Protein AF-A0A7S3FH36-F1 (afdb_monomer)

Sequence (241 aa):
SVRSTIKSAIQADPAFIRGRMVDLTESTGEEVYEIAADLERVDPAPADDMRYLKPQFAPLLHRHVEGVDLKGVDTAVEAAHMVDKTVLMFEIEDSGRTGQEMMVSRTLCMQSLRDGLNESRGEEVEDVLWVFDNPTDALRGALACRRTILANQRDPSSPQNTISGFGIHVGRMLFLQGTDVHWGDPVNTASKLGQDLATDGHILISEAAFNMMHPERDFGGVRFARVSLQRSGVQFDCYQA

Secondary structure (DSSP, 8-state):
-HHHHHHHHHHH-GGGTTEEEEE-HHHHSS--EEEEE-TT--PPPPTT--TTS-GGGHHHHHTTSTT--HHHHHHHHHHHHEEEEEEEEEEEE-TT--HHHHHHHHHHHHHHHHHHHHHTTPEEEETTEEEESSHHHHHHHHHHHHHHHHHHTT-TTS---EEEEEEEEEEEEEE-TTSS-EESHHHHHHHIIIIII--TTEEEEEHHHHHTS-HHHH-TT---EEEEEEETTEEEEEEE-

Structure (mmCIF, N/CA/C/O backbone):
data_AF-A0A7S3FH36-F1
#
_entry.id   AF-A0A7S3FH36-F1
#
loop_
_atom_site.group_PDB
_atom_site.id
_atom_site.type_symbol
_atom_site.label_atom_id
_atom_site.label_alt_id
_atom_site.label_comp_id
_atom_site.label_asym_id
_atom_site.label_entity_id
_atom_site.label_seq_id
_atom_site.pdbx_PDB_ins_code
_atom_site.Cartn_x
_atom_site.Cartn_y
_atom_site.Cartn_z
_atom_site.occupancy
_atom_site.B_iso_or_equiv
_atom_site.auth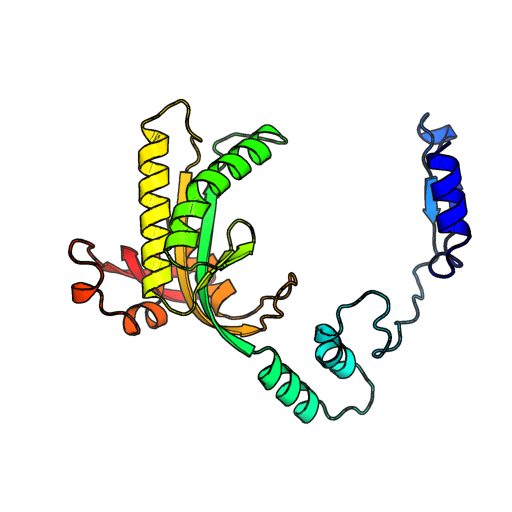_seq_id
_atom_site.auth_comp_id
_atom_site.auth_asym_id
_atom_site.auth_atom_id
_atom_site.pdbx_PDB_model_num
ATOM 1 N N . SER A 1 1 ? -14.484 37.183 19.706 1.00 57.84 1 SER A N 1
ATOM 2 C CA . SER A 1 1 ? -13.405 36.672 18.832 1.00 57.84 1 SER A CA 1
ATOM 3 C C . SER A 1 1 ? -13.683 35.198 18.547 1.00 57.84 1 SER A C 1
ATOM 5 O O . SER A 1 1 ? -14.275 34.540 19.396 1.00 57.84 1 SER A O 1
ATOM 7 N N . VAL A 1 2 ? -13.288 34.648 17.392 1.00 59.53 2 VAL A N 1
ATOM 8 C CA . VAL A 1 2 ? -13.385 33.189 17.137 1.00 59.53 2 VAL A CA 1
ATOM 9 C C . VAL A 1 2 ? -12.668 32.398 18.247 1.00 59.53 2 VAL A C 1
ATOM 11 O O . VAL A 1 2 ? -13.164 31.374 18.706 1.00 59.53 2 VAL A O 1
ATOM 14 N N . ARG A 1 3 ? -11.576 32.951 18.792 1.00 56.84 3 ARG A N 1
ATOM 15 C CA . ARG A 1 3 ? -10.751 32.344 19.850 1.00 56.84 3 ARG A CA 1
ATOM 16 C C . ARG A 1 3 ? -11.441 32.272 21.216 1.00 56.84 3 ARG A C 1
ATOM 18 O O . ARG A 1 3 ? -11.416 31.225 21.854 1.00 56.84 3 ARG A O 1
ATOM 25 N N . SER A 1 4 ? -12.157 33.328 21.619 1.00 63.38 4 SER A N 1
ATOM 26 C CA . SER A 1 4 ? -12.963 33.313 22.854 1.00 63.38 4 SER A CA 1
ATOM 27 C C . SER A 1 4 ? -14.092 32.278 22.789 1.00 63.38 4 SER A C 1
ATOM 29 O O . SER A 1 4 ? -14.487 31.726 23.807 1.00 63.38 4 SER A O 1
ATOM 31 N N . THR A 1 5 ? -14.581 31.991 21.581 1.00 71.75 5 THR A N 1
ATOM 32 C CA . THR A 1 5 ? -15.656 31.019 21.339 1.00 71.75 5 THR A CA 1
ATOM 33 C C . THR A 1 5 ? -15.151 29.582 21.482 1.00 71.75 5 THR A C 1
ATOM 35 O O . THR A 1 5 ? -15.813 28.772 22.121 1.00 71.75 5 THR A O 1
ATOM 38 N N . ILE A 1 6 ? -13.952 29.280 20.968 1.00 70.81 6 ILE A N 1
ATOM 39 C CA . ILE A 1 6 ? -13.307 27.963 21.122 1.00 70.81 6 ILE A CA 1
ATOM 40 C C . ILE A 1 6 ? -13.000 27.679 22.599 1.00 70.81 6 ILE A C 1
ATOM 42 O O . ILE A 1 6 ? -13.316 26.600 23.093 1.00 70.81 6 ILE A O 1
ATOM 46 N N . LYS A 1 7 ? -12.458 28.666 23.327 1.00 71.50 7 LYS A N 1
ATOM 47 C CA . LYS A 1 7 ? -12.195 28.559 24.771 1.00 71.50 7 LYS A CA 1
ATOM 48 C C . LYS A 1 7 ? -13.459 28.212 25.559 1.00 71.50 7 LYS A C 1
ATOM 50 O O . LYS A 1 7 ? -13.461 27.246 26.316 1.00 71.50 7 LYS A O 1
ATOM 55 N N . SER A 1 8 ? -14.543 28.961 25.347 1.00 74.88 8 SER A N 1
ATOM 56 C CA . SER A 1 8 ? -15.821 28.693 26.014 1.00 74.88 8 SER A CA 1
ATOM 57 C C . SER A 1 8 ? -16.427 27.346 25.617 1.00 74.88 8 SER A C 1
ATOM 59 O O . SER A 1 8 ? -17.011 26.688 26.470 1.00 74.88 8 SER A O 1
ATOM 61 N N . ALA A 1 9 ? -16.269 26.916 24.361 1.00 76.31 9 ALA A N 1
ATOM 62 C CA . ALA A 1 9 ? -16.754 25.618 23.900 1.00 76.31 9 ALA A CA 1
ATOM 63 C C . ALA A 1 9 ? -16.019 24.455 24.584 1.00 76.31 9 ALA A C 1
ATOM 65 O O . ALA A 1 9 ? -16.673 23.564 25.111 1.00 76.31 9 ALA A O 1
ATOM 66 N N . ILE A 1 10 ? -14.684 24.497 24.650 1.00 73.00 10 ILE A N 1
ATOM 67 C CA . ILE A 1 10 ? -13.887 23.449 25.307 1.00 73.00 10 ILE A CA 1
ATOM 68 C C . ILE A 1 10 ? -14.159 23.423 26.817 1.00 73.00 10 ILE A C 1
ATOM 70 O O . ILE A 1 10 ? -14.308 22.354 27.392 1.00 73.00 10 ILE A O 1
ATOM 74 N N . GLN A 1 11 ? -14.281 24.582 27.473 1.00 73.12 11 GLN A N 1
ATOM 75 C CA . GLN A 1 11 ? -14.590 24.643 28.910 1.00 73.12 11 GLN A CA 1
ATOM 76 C C . GLN A 1 11 ? -15.998 24.139 29.258 1.00 73.12 11 GLN A C 1
ATOM 78 O O . GLN A 1 11 ? -16.224 23.688 30.379 1.00 73.12 11 GLN A O 1
ATOM 83 N N . ALA A 1 12 ? -16.947 24.248 28.327 1.00 76.19 12 ALA A N 1
ATOM 84 C CA . ALA A 1 12 ? -18.305 23.744 28.500 1.00 76.19 12 ALA A CA 1
ATOM 85 C C . ALA A 1 12 ? -18.447 22.261 28.118 1.00 76.19 12 ALA A C 1
ATOM 87 O O . ALA A 1 12 ? -19.486 21.666 28.405 1.00 76.19 12 ALA A O 1
ATOM 88 N N . ASP A 1 13 ? -17.438 21.671 27.471 1.00 74.56 13 ASP A N 1
ATOM 89 C CA . ASP A 1 13 ? -17.479 20.287 27.021 1.00 74.56 13 ASP A CA 1
ATOM 90 C C . ASP A 1 13 ? -17.235 19.327 28.205 1.00 74.56 13 ASP A C 1
ATOM 92 O O . ASP A 1 13 ? -16.178 19.381 28.848 1.00 74.56 13 ASP A O 1
ATOM 96 N N . PRO A 1 14 ? -18.182 18.417 28.506 1.00 73.69 14 PRO A N 1
ATOM 97 C CA . PRO A 1 14 ? -18.035 17.436 29.577 1.00 73.69 14 PRO A CA 1
ATOM 98 C C . PRO A 1 14 ? -16.779 16.558 29.464 1.00 73.69 14 PRO A C 1
ATOM 100 O O . PRO A 1 14 ? -16.281 16.089 30.488 1.00 73.69 14 PRO A O 1
ATOM 103 N N . ALA A 1 15 ? -16.244 16.344 28.257 1.00 68.69 15 ALA A N 1
ATOM 104 C CA . ALA A 1 15 ? -15.013 15.583 28.036 1.00 68.69 15 ALA A CA 1
ATOM 105 C C . ALA A 1 15 ? -13.770 16.290 28.602 1.00 68.69 15 ALA A C 1
ATOM 107 O O . ALA A 1 15 ? -12.795 15.636 28.969 1.00 68.69 15 ALA A O 1
ATOM 108 N N . PHE A 1 16 ? -13.817 17.616 28.737 1.00 70.06 16 PHE A N 1
ATOM 109 C CA . PHE A 1 16 ? -12.729 18.438 29.264 1.00 70.06 16 PHE A CA 1
ATOM 110 C C . PHE A 1 16 ? -12.997 18.924 30.689 1.00 70.06 16 PHE A C 1
ATOM 112 O O . PHE A 1 16 ? -12.254 19.755 31.201 1.00 70.06 16 PHE A O 1
ATOM 119 N N . ILE A 1 17 ? -14.000 18.370 31.379 1.00 69.44 17 ILE A N 1
ATOM 120 C CA . ILE A 1 17 ? -14.372 18.792 32.739 1.00 69.44 17 ILE A CA 1
ATOM 121 C C . ILE A 1 17 ? -13.244 18.587 33.766 1.00 69.44 17 ILE A C 1
ATOM 123 O O . ILE A 1 17 ? -13.209 19.257 34.797 1.00 69.44 17 ILE A O 1
ATOM 127 N N . ARG A 1 18 ? -12.314 17.660 33.485 1.00 70.06 18 ARG A N 1
ATOM 128 C CA . ARG A 1 18 ? -11.101 17.411 34.287 1.00 70.06 18 ARG A CA 1
ATOM 129 C C . ARG A 1 18 ? -9.887 18.229 33.813 1.00 70.06 18 ARG A C 1
ATOM 131 O O . ARG A 1 18 ? -8.866 18.247 34.496 1.00 70.06 18 ARG A O 1
ATOM 138 N N . GLY A 1 19 ? -9.987 18.895 32.664 1.00 73.75 19 GLY A N 1
ATOM 139 C CA . GLY A 1 19 ? -8.958 19.769 32.112 1.00 73.75 19 GLY A CA 1
ATOM 140 C C . GLY A 1 19 ? -9.145 21.213 32.570 1.00 73.75 19 GLY A C 1
ATOM 141 O O . GLY A 1 19 ? -10.254 21.738 32.633 1.00 73.75 19 GLY A O 1
ATOM 142 N N . ARG A 1 20 ? -8.043 21.889 32.883 1.00 80.00 20 ARG A N 1
ATOM 143 C CA . ARG A 1 20 ? -8.012 23.329 33.146 1.00 80.00 20 ARG A CA 1
ATOM 144 C C . ARG A 1 20 ? -7.260 24.012 32.021 1.00 80.00 20 ARG A C 1
ATOM 146 O O . ARG A 1 20 ? -6.165 23.587 31.673 1.00 80.00 20 ARG A O 1
ATOM 153 N N . MET A 1 21 ? -7.822 25.091 31.486 1.00 81.25 21 MET A N 1
ATOM 154 C CA . MET A 1 21 ? -7.070 25.949 30.577 1.00 81.25 21 MET A CA 1
ATOM 155 C C . MET A 1 21 ? -6.139 26.863 31.366 1.00 81.25 21 MET A C 1
ATOM 157 O O . MET A 1 21 ? -6.606 27.695 32.145 1.00 81.25 21 MET A O 1
ATOM 161 N N . VAL A 1 22 ? -4.840 26.709 31.148 1.00 85.69 22 VAL A N 1
ATOM 162 C CA . VAL A 1 22 ? -3.787 27.567 31.685 1.00 85.69 22 VAL A CA 1
ATOM 163 C C . VAL A 1 22 ? -3.450 28.607 30.625 1.00 85.69 22 VAL A C 1
ATOM 165 O O . VAL A 1 22 ? -3.177 28.261 29.479 1.00 85.69 22 VAL A O 1
ATOM 168 N N . ASP A 1 23 ? -3.532 29.884 30.990 1.00 86.62 23 ASP A N 1
ATOM 169 C CA . ASP A 1 23 ? -3.178 30.992 30.102 1.00 86.62 23 ASP A CA 1
ATOM 170 C C . ASP A 1 23 ? -1.651 31.132 30.045 1.00 86.62 23 ASP A C 1
ATOM 172 O O . ASP A 1 23 ? -1.004 31.293 31.080 1.00 86.62 23 ASP A O 1
ATOM 176 N N . LEU A 1 24 ? -1.085 31.044 28.842 1.00 86.75 24 LEU A N 1
ATOM 177 C CA . LEU A 1 24 ? 0.348 31.172 28.575 1.00 86.75 24 LEU A CA 1
ATOM 178 C C . LEU A 1 24 ? 0.677 32.480 27.840 1.00 86.75 24 LEU A C 1
ATOM 180 O O . LEU A 1 24 ? 1.774 32.640 27.300 1.00 86.75 24 LEU A O 1
ATOM 184 N N . THR A 1 25 ? -0.254 33.437 27.809 1.00 86.75 25 THR A N 1
ATOM 185 C CA . THR A 1 25 ? -0.078 34.685 27.056 1.00 86.75 25 THR A CA 1
ATOM 186 C C . THR A 1 25 ? 1.088 35.517 27.577 1.00 86.75 25 THR A C 1
ATOM 188 O O . THR A 1 25 ? 1.865 36.057 26.793 1.00 86.75 25 THR A O 1
ATOM 191 N N . GLU A 1 26 ? 1.272 35.577 28.898 1.00 82.44 26 GLU A N 1
ATOM 192 C CA . GLU A 1 26 ? 2.378 36.331 29.501 1.00 82.44 26 GLU A CA 1
ATOM 193 C C . GLU A 1 26 ? 3.756 35.724 29.200 1.00 82.44 26 GLU A C 1
ATOM 195 O O . GLU A 1 26 ? 4.736 36.459 29.098 1.00 82.44 26 GLU A O 1
ATOM 200 N N . SER A 1 27 ? 3.848 34.400 29.038 1.00 83.06 27 SER A N 1
ATOM 2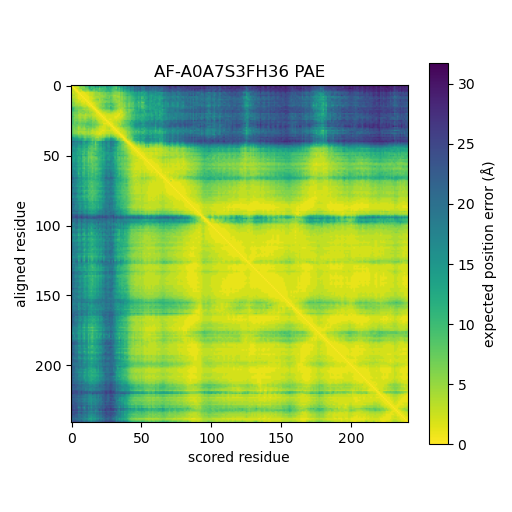01 C CA . SER A 1 27 ? 5.120 33.707 28.803 1.00 83.06 27 SER A CA 1
ATOM 202 C C . SER A 1 27 ? 5.493 33.605 27.325 1.00 83.06 27 SER A C 1
ATOM 204 O O . SER A 1 27 ? 6.677 33.516 27.003 1.00 83.06 27 SER A O 1
ATOM 206 N N . THR A 1 28 ? 4.507 33.631 26.427 1.00 81.25 28 THR A N 1
ATOM 207 C CA . THR A 1 28 ? 4.713 33.462 24.979 1.00 81.25 28 THR A CA 1
ATOM 208 C C . THR A 1 28 ? 4.580 34.764 24.188 1.00 81.25 28 THR A C 1
ATOM 210 O O . THR A 1 28 ? 5.082 34.847 23.071 1.00 81.25 28 THR A O 1
ATOM 213 N N . GLY A 1 29 ? 3.929 35.791 24.748 1.00 86.06 29 GLY A N 1
ATOM 214 C CA . GLY A 1 29 ? 3.593 37.028 24.033 1.00 86.06 29 GLY A CA 1
ATOM 215 C C . GLY A 1 29 ? 2.461 36.865 23.009 1.00 86.06 29 GLY A C 1
ATOM 216 O O . GLY A 1 29 ? 2.082 37.838 22.356 1.00 86.06 29 GLY A O 1
ATOM 217 N N . GLU A 1 30 ? 1.900 35.661 22.889 1.00 82.00 30 GLU A N 1
ATOM 218 C CA . GLU A 1 30 ? 0.799 35.308 21.998 1.00 82.00 30 GLU A CA 1
ATOM 219 C C . GLU A 1 30 ? -0.364 34.738 22.816 1.00 82.00 30 GLU A C 1
ATOM 221 O O . GLU A 1 30 ? -0.156 34.116 23.847 1.00 82.00 30 GLU A O 1
ATOM 226 N N . GLU A 1 31 ? -1.608 34.932 22.373 1.00 81.50 31 GLU A N 1
ATOM 227 C CA . GLU A 1 31 ? -2.792 34.416 23.079 1.00 81.50 31 GLU A CA 1
ATOM 228 C C . GLU A 1 31 ? -2.871 32.879 22.963 1.00 81.50 31 GLU A C 1
ATOM 230 O O . GLU A 1 31 ? -3.526 32.341 22.064 1.00 81.50 31 GLU A O 1
ATOM 235 N N . VAL A 1 32 ? -2.167 32.181 23.858 1.00 81.31 32 VAL A N 1
ATOM 236 C CA . VAL A 1 32 ? -1.987 30.723 23.874 1.00 81.31 32 VAL A CA 1
ATOM 237 C C . VAL A 1 32 ? -2.511 30.147 25.187 1.00 81.31 32 VAL A C 1
ATOM 239 O O . VAL A 1 32 ? -2.272 30.689 26.265 1.00 81.31 32 VAL A O 1
ATOM 242 N N . TYR A 1 33 ? -3.208 29.015 25.090 1.00 82.56 33 TYR A N 1
ATOM 243 C CA . TYR A 1 33 ? -3.752 28.282 26.229 1.00 82.56 33 TYR A CA 1
ATOM 244 C C . TYR A 1 33 ? -3.273 26.832 26.207 1.00 82.56 33 TYR A C 1
ATOM 246 O O . TYR A 1 33 ? -3.352 26.169 25.175 1.00 82.56 33 TYR A O 1
ATOM 254 N N . GLU A 1 34 ? -2.835 26.327 27.354 1.00 84.88 34 GLU A N 1
ATOM 255 C CA . GLU A 1 34 ? -2.550 24.908 27.573 1.00 84.88 34 GLU A CA 1
ATOM 256 C C . GLU A 1 34 ? -3.745 24.238 28.257 1.00 84.88 34 GLU A C 1
ATOM 258 O O . GLU A 1 34 ? -4.343 24.809 29.167 1.00 84.88 34 GLU A O 1
ATOM 263 N N . ILE A 1 35 ? -4.095 23.015 27.853 1.00 82.62 35 ILE A N 1
ATOM 264 C CA . ILE A 1 35 ? -5.060 22.187 28.584 1.00 82.62 35 ILE A CA 1
ATOM 265 C C . ILE A 1 35 ? -4.276 21.307 29.559 1.00 82.62 35 ILE A C 1
ATOM 267 O O . ILE A 1 35 ? -3.752 20.264 29.180 1.00 82.62 35 ILE A O 1
ATOM 271 N N . ALA A 1 36 ? -4.214 21.723 30.821 1.00 79.94 36 ALA A N 1
ATOM 272 C CA . ALA A 1 36 ? -3.601 20.951 31.893 1.00 79.94 36 ALA A CA 1
ATOM 273 C C . ALA A 1 36 ? -4.652 20.045 32.548 1.00 79.94 36 ALA A C 1
ATOM 275 O O . ALA A 1 36 ? -5.613 20.533 33.150 1.00 79.94 36 ALA A O 1
ATOM 276 N N . ALA A 1 37 ? -4.470 18.731 32.462 1.00 73.81 37 ALA A N 1
ATOM 277 C CA . ALA A 1 37 ? -5.302 17.742 33.141 1.00 73.81 37 ALA A CA 1
ATOM 278 C C . ALA A 1 37 ? -4.421 16.790 33.955 1.00 73.81 37 ALA A C 1
ATOM 280 O O . ALA A 1 37 ? -3.303 16.475 33.549 1.00 73.81 37 ALA A O 1
ATOM 281 N N . ASP A 1 38 ? -4.932 16.326 35.094 1.00 69.62 38 ASP A N 1
ATOM 282 C CA . ASP A 1 38 ? -4.326 15.206 35.810 1.00 69.62 38 ASP A CA 1
ATOM 283 C C . ASP A 1 38 ? -4.655 13.916 35.043 1.00 69.62 38 ASP A C 1
ATOM 285 O O . ASP A 1 38 ? -5.771 13.393 35.109 1.00 69.62 38 ASP A O 1
ATOM 289 N N . LEU A 1 39 ? -3.705 13.477 34.215 1.00 65.12 39 LEU A N 1
ATOM 290 C CA . LEU A 1 39 ? -3.853 12.320 33.332 1.00 65.12 39 LEU A CA 1
ATOM 291 C C . LEU A 1 39 ? -3.602 10.988 34.052 1.00 65.12 39 LEU A C 1
ATOM 293 O O . LEU A 1 39 ? -3.725 9.941 33.420 1.00 65.12 39 LEU A O 1
ATOM 297 N N . GLU A 1 40 ? -3.277 10.989 35.352 1.00 64.75 40 GLU A N 1
ATOM 298 C CA . GLU A 1 40 ? -2.927 9.756 36.070 1.00 64.75 40 GLU A CA 1
ATOM 299 C C . GLU A 1 40 ? -4.095 8.756 36.151 1.00 64.75 40 GLU A C 1
ATOM 301 O O . GLU A 1 40 ? -3.871 7.561 36.359 1.00 64.75 40 GLU A O 1
ATOM 306 N N . ARG A 1 41 ? -5.342 9.203 35.929 1.00 57.72 41 ARG A N 1
ATOM 307 C CA . ARG A 1 41 ? -6.532 8.339 35.850 1.00 57.72 41 ARG A CA 1
ATOM 308 C C . ARG A 1 41 ? -7.547 8.816 34.814 1.00 57.72 41 ARG A C 1
ATOM 310 O O . ARG A 1 41 ? -8.488 9.554 35.123 1.00 57.72 41 ARG A O 1
ATOM 317 N N . VAL A 1 42 ? -7.394 8.328 33.588 1.00 64.06 42 VAL A N 1
ATOM 318 C CA . VAL A 1 42 ? -8.469 8.335 32.590 1.00 64.06 42 VAL A CA 1
ATOM 319 C C . VAL A 1 42 ? -9.265 7.043 32.759 1.00 64.06 42 VAL A C 1
ATOM 321 O O . VAL A 1 42 ? -8.722 5.954 32.579 1.00 64.06 42 VAL A O 1
ATOM 324 N N . ASP A 1 43 ? -10.537 7.159 33.141 1.00 70.00 43 ASP A N 1
ATOM 325 C CA . ASP A 1 43 ? -11.446 6.012 33.147 1.00 70.00 43 ASP A CA 1
ATOM 326 C C . ASP A 1 43 ? -11.686 5.602 31.682 1.00 70.00 43 ASP A C 1
ATOM 328 O O . ASP A 1 43 ? -12.047 6.468 30.876 1.00 70.00 43 ASP A O 1
ATOM 332 N N . PRO A 1 44 ? -11.458 4.335 31.291 1.00 73.06 44 PRO A N 1
ATOM 333 C CA . PRO A 1 44 ? -11.707 3.914 29.921 1.00 73.06 44 PRO A CA 1
ATOM 334 C C . PRO A 1 44 ? -13.193 4.084 29.597 1.00 73.06 44 PRO A C 1
ATOM 336 O O . PRO A 1 44 ? -14.062 3.764 30.413 1.00 73.06 44 PRO A O 1
ATOM 339 N N . ALA A 1 45 ? -13.484 4.597 28.401 1.00 81.12 45 ALA A N 1
ATOM 340 C CA . ALA A 1 45 ? -14.854 4.661 27.916 1.00 81.12 45 ALA A CA 1
ATOM 341 C C . ALA A 1 45 ? -15.448 3.238 27.840 1.00 81.12 45 ALA A C 1
ATOM 343 O O . ALA A 1 45 ? -14.717 2.290 27.532 1.00 81.12 45 ALA A O 1
ATOM 344 N N . PRO A 1 46 ? -16.755 3.070 28.109 1.00 85.38 46 PRO A N 1
ATOM 345 C CA . PRO A 1 46 ? -17.442 1.804 27.880 1.00 85.38 46 PRO A CA 1
ATOM 346 C C . PRO A 1 46 ? -17.232 1.299 26.446 1.00 85.38 46 PRO A C 1
ATOM 348 O O . PRO A 1 46 ? -17.193 2.087 25.504 1.00 85.38 46 PRO A O 1
ATOM 351 N N . ALA A 1 47 ? -17.112 -0.017 26.257 1.00 85.38 47 ALA A N 1
ATOM 352 C CA . ALA A 1 47 ? -16.847 -0.605 24.938 1.00 85.38 47 ALA A CA 1
ATOM 353 C C . ALA A 1 47 ? -18.006 -0.443 23.931 1.00 85.38 47 ALA A C 1
ATOM 355 O O . ALA A 1 47 ? -17.825 -0.681 22.739 1.00 85.38 47 ALA A O 1
ATOM 356 N N . ASP A 1 48 ? -19.192 -0.060 24.404 1.00 86.06 48 ASP A N 1
ATOM 357 C CA . ASP A 1 48 ? -20.373 0.280 23.609 1.00 86.06 48 ASP A CA 1
ATOM 358 C C . ASP A 1 48 ? -20.494 1.791 23.320 1.00 86.06 48 ASP A C 1
ATOM 360 O O . ASP A 1 48 ? -21.422 2.223 22.629 1.00 86.06 48 ASP A O 1
ATOM 364 N N . ASP A 1 49 ? -19.548 2.607 23.796 1.00 87.88 49 ASP A N 1
ATOM 365 C CA . ASP A 1 49 ? -19.506 4.039 23.526 1.00 87.88 49 ASP A CA 1
ATOM 366 C C . ASP A 1 49 ? -18.997 4.338 22.108 1.00 87.88 49 ASP A C 1
ATOM 368 O O . ASP A 1 49 ? -17.811 4.545 21.850 1.00 87.88 49 ASP A O 1
ATOM 372 N N . MET A 1 50 ? -19.939 4.406 21.170 1.00 88.69 50 MET A N 1
ATOM 373 C CA . MET A 1 50 ? -19.668 4.690 19.758 1.00 88.69 50 MET A CA 1
ATOM 374 C C . MET A 1 50 ? -19.738 6.182 19.403 1.00 88.69 50 MET A C 1
ATOM 376 O O . MET A 1 50 ? -19.743 6.518 18.220 1.00 88.69 50 MET A O 1
ATOM 380 N N . ARG A 1 51 ? -19.800 7.106 20.377 1.00 88.62 51 ARG A N 1
ATOM 381 C CA . ARG A 1 51 ? -20.009 8.550 20.109 1.00 88.62 51 ARG A CA 1
ATOM 382 C C . ARG A 1 51 ? -18.990 9.155 19.138 1.00 88.62 51 ARG A C 1
ATOM 384 O O . ARG A 1 51 ? -19.329 10.084 18.409 1.00 88.62 51 ARG A O 1
ATOM 391 N N . TYR A 1 52 ? -17.770 8.619 19.122 1.00 86.88 52 TYR A N 1
ATOM 392 C CA . TYR A 1 52 ? -16.651 9.112 18.311 1.00 86.88 52 TYR A CA 1
ATOM 393 C C . TYR A 1 52 ? -16.110 8.076 17.317 1.00 86.88 52 TYR A C 1
ATOM 395 O O . TYR A 1 52 ? -15.116 8.335 16.643 1.00 86.88 52 TYR A O 1
ATOM 403 N N . LEU A 1 53 ? -16.745 6.904 17.218 1.00 86.81 53 LEU A N 1
ATOM 404 C CA . LEU A 1 53 ? -16.273 5.787 16.403 1.00 86.81 53 LEU A CA 1
ATOM 405 C C . LEU A 1 53 ? -17.343 5.357 15.403 1.00 86.81 53 LEU A C 1
ATOM 407 O O . LEU A 1 53 ? -18.539 5.364 15.685 1.00 86.81 53 LEU A O 1
ATOM 411 N N . LYS A 1 54 ? -16.914 4.942 14.208 1.00 87.88 54 LYS A N 1
ATOM 412 C CA . LYS A 1 54 ? -17.840 4.375 13.220 1.00 87.88 54 LYS A CA 1
ATOM 413 C C . LYS A 1 54 ? -18.403 3.042 13.735 1.00 87.88 54 LYS A C 1
ATOM 415 O O . LYS A 1 54 ? -17.645 2.274 14.323 1.00 87.88 54 LYS A O 1
ATOM 420 N N . PRO A 1 55 ? -19.669 2.691 13.436 1.00 88.94 55 PRO A N 1
ATOM 421 C CA . PRO A 1 55 ? -20.287 1.441 13.900 1.00 88.94 55 PRO A CA 1
ATOM 422 C C . PRO A 1 55 ? -19.477 0.170 13.600 1.00 88.94 55 PRO A C 1
ATOM 424 O O . PRO A 1 55 ? -19.487 -0.768 14.388 1.00 88.94 55 PRO A O 1
ATOM 427 N N . GLN A 1 56 ? -18.724 0.160 12.497 1.00 89.56 56 GLN A N 1
ATOM 428 C CA . GLN A 1 56 ? -17.841 -0.945 12.103 1.00 89.56 56 GLN A CA 1
ATOM 429 C C . GLN A 1 56 ? -16.707 -1.256 13.096 1.00 89.56 56 GLN A C 1
ATOM 431 O O . GLN A 1 56 ? -16.141 -2.337 13.036 1.00 89.56 56 GLN A O 1
ATOM 436 N N . PHE A 1 57 ? -16.381 -0.354 14.027 1.00 90.81 57 PHE A N 1
ATOM 437 C CA . PHE A 1 57 ? -15.411 -0.632 15.091 1.00 90.81 57 PHE A CA 1
ATOM 438 C C . PHE A 1 57 ? -16.003 -1.426 16.259 1.00 90.81 57 PHE A C 1
ATOM 440 O O . PHE A 1 57 ? -15.242 -1.980 17.049 1.00 90.81 57 PHE A O 1
ATOM 447 N N . ALA A 1 58 ? -17.332 -1.510 16.383 1.00 89.69 58 ALA A N 1
ATOM 448 C CA . ALA A 1 58 ? -17.977 -2.131 17.539 1.00 89.69 58 ALA A CA 1
ATOM 449 C C . ALA A 1 58 ? -17.488 -3.569 17.822 1.00 89.69 58 ALA A C 1
ATOM 451 O O . ALA A 1 58 ? -17.192 -3.860 18.981 1.00 89.69 58 ALA A O 1
ATOM 452 N N . PRO A 1 59 ? -17.302 -4.457 16.819 1.00 89.25 59 PRO A N 1
ATOM 453 C CA . PRO A 1 59 ? -16.759 -5.794 17.068 1.00 89.25 59 PRO A CA 1
ATOM 454 C C . PRO A 1 59 ? -15.346 -5.776 17.674 1.00 89.25 59 PRO A C 1
ATOM 456 O O . PRO A 1 59 ? -15.040 -6.592 18.539 1.00 89.25 59 PRO A O 1
ATOM 459 N N . LEU A 1 60 ? -14.502 -4.822 17.264 1.00 90.75 60 LEU A N 1
ATOM 460 C CA . LEU A 1 60 ? -13.139 -4.675 17.782 1.00 90.75 60 LEU A CA 1
ATOM 461 C C . LEU A 1 60 ? -13.142 -4.190 19.237 1.00 90.75 60 LEU A C 1
ATOM 463 O O . LEU A 1 60 ? -12.385 -4.707 20.054 1.00 90.75 60 LEU A O 1
ATOM 467 N N . LEU A 1 61 ? -14.019 -3.242 19.580 1.00 90.06 61 LEU A N 1
ATOM 468 C CA . LEU A 1 61 ? -14.157 -2.745 20.954 1.00 90.06 61 LEU A CA 1
ATOM 469 C C . LEU A 1 61 ? -14.725 -3.813 21.887 1.00 90.06 61 LEU A C 1
ATOM 471 O O . LEU A 1 61 ? -14.248 -3.980 23.008 1.00 90.06 61 LEU A O 1
ATOM 475 N N . HIS A 1 62 ? -15.710 -4.576 21.409 1.00 89.25 62 HIS A N 1
ATOM 476 C CA . HIS A 1 62 ? -16.368 -5.618 22.193 1.00 89.25 62 HIS A CA 1
ATOM 477 C C . HIS A 1 62 ? -15.392 -6.708 22.662 1.00 89.25 62 HIS A C 1
ATOM 479 O O . HIS A 1 62 ? -15.594 -7.311 23.713 1.00 89.25 62 HIS A O 1
ATOM 485 N N . ARG A 1 63 ? -14.279 -6.900 21.944 1.00 90.81 63 ARG A N 1
ATOM 486 C CA . ARG A 1 63 ? -13.173 -7.783 22.339 1.00 90.81 63 ARG A CA 1
ATOM 487 C C . ARG A 1 63 ? -12.533 -7.409 23.685 1.00 90.81 63 ARG A C 1
ATOM 489 O O . ARG A 1 63 ? -11.911 -8.260 24.312 1.00 90.81 63 ARG A O 1
ATOM 496 N N . HIS A 1 64 ? -12.674 -6.160 24.127 1.00 88.44 64 HIS A N 1
ATOM 497 C CA . HIS A 1 64 ? -12.137 -5.658 25.396 1.00 88.44 64 HIS A CA 1
ATOM 498 C C . HIS A 1 64 ? -13.134 -5.730 26.565 1.00 88.44 64 HIS A C 1
ATOM 500 O O . HIS A 1 64 ? -12.786 -5.339 27.679 1.00 88.44 64 HIS A O 1
ATOM 506 N N . VAL A 1 65 ? -14.356 -6.228 26.343 1.00 89.88 65 VAL A N 1
ATOM 507 C CA . VAL A 1 65 ? -15.350 -6.412 27.409 1.00 89.88 65 VAL A CA 1
ATOM 508 C C . VAL A 1 65 ? -14.984 -7.617 28.272 1.00 89.88 65 VAL A C 1
ATOM 510 O O . VAL A 1 65 ? -14.723 -8.712 27.772 1.00 89.88 65 VAL A O 1
ATOM 513 N N . GLU A 1 66 ? -14.982 -7.430 29.589 1.00 89.31 66 GLU A N 1
ATOM 514 C CA . GLU A 1 66 ? -14.708 -8.508 30.537 1.00 89.31 66 GLU A CA 1
ATOM 515 C C . GLU A 1 66 ? -15.751 -9.635 30.417 1.00 89.31 66 GLU A C 1
ATOM 517 O O . GLU A 1 66 ? -16.956 -9.391 30.382 1.00 89.31 66 GLU A O 1
ATOM 522 N N . GLY A 1 67 ? -15.288 -10.888 30.346 1.00 92.12 67 GLY A N 1
ATOM 523 C CA . GLY A 1 67 ? -16.158 -12.069 30.264 1.00 92.12 67 GLY A CA 1
ATOM 524 C C . GLY A 1 67 ? -16.775 -12.345 28.887 1.00 92.12 67 GLY A C 1
ATOM 525 O O . GLY A 1 67 ? -17.598 -13.255 28.774 1.00 92.12 67 GLY A O 1
ATOM 526 N N . VAL A 1 68 ? -16.390 -11.604 27.843 1.00 93.75 68 VAL A N 1
ATOM 527 C CA . VAL A 1 68 ? -16.876 -11.832 26.475 1.00 93.75 68 VAL A CA 1
ATOM 528 C C . VAL A 1 68 ? -16.373 -13.162 25.894 1.00 93.75 68 VAL A C 1
ATOM 530 O O . VAL A 1 68 ? -15.252 -13.600 26.166 1.00 93.75 68 VAL A O 1
ATOM 533 N N . ASP A 1 69 ? -17.180 -13.797 25.036 1.00 94.38 69 ASP A N 1
ATOM 534 C CA . ASP A 1 69 ? -16.718 -14.902 24.190 1.00 94.38 69 ASP A CA 1
ATOM 535 C C . ASP A 1 69 ? -15.787 -14.368 23.092 1.00 94.38 69 ASP A C 1
ATOM 537 O O . ASP A 1 69 ? -16.218 -14.006 21.995 1.00 94.38 69 ASP A O 1
ATOM 541 N N . LEU A 1 70 ? -14.489 -14.329 23.401 1.00 94.75 70 LEU A N 1
ATOM 542 C CA . LEU A 1 70 ? -13.450 -13.864 22.483 1.00 94.75 70 LEU A CA 1
ATOM 543 C C . LEU A 1 70 ? -13.458 -14.626 21.158 1.00 94.75 70 LEU A C 1
ATOM 545 O O . LEU A 1 70 ? -13.270 -14.019 20.111 1.00 94.75 70 LEU A O 1
ATOM 549 N N . LYS A 1 71 ? -13.724 -15.937 21.173 1.00 95.44 71 LYS A N 1
ATOM 550 C CA . LYS A 1 71 ? -13.713 -16.740 19.947 1.00 95.44 71 LYS A CA 1
ATOM 551 C C . LYS A 1 71 ? -14.884 -16.370 19.039 1.00 95.44 71 LYS A C 1
ATOM 553 O O . LYS A 1 71 ? -14.711 -16.275 17.822 1.00 95.44 71 LYS A O 1
ATOM 558 N N . GLY A 1 72 ? -16.063 -16.160 19.620 1.00 94.88 72 GLY A N 1
ATOM 559 C CA . GLY A 1 72 ? -17.237 -15.672 18.901 1.00 94.88 72 GLY A CA 1
ATOM 560 C C . GLY A 1 72 ? -17.013 -14.280 18.307 1.00 94.88 72 GLY A C 1
ATOM 561 O O . GLY A 1 72 ? -17.328 -14.056 17.138 1.00 94.88 72 GLY A O 1
ATOM 562 N N . VAL A 1 73 ? -16.406 -13.370 19.077 1.00 93.50 73 VAL A N 1
ATOM 563 C CA . VAL A 1 73 ? -16.054 -12.018 18.611 1.00 93.50 73 VAL A CA 1
ATOM 564 C C . VAL A 1 73 ? -15.029 -12.061 17.481 1.00 93.50 73 VAL A C 1
ATOM 566 O O . VAL A 1 73 ? -15.271 -11.462 16.437 1.00 93.50 73 VAL A O 1
ATOM 569 N N . ASP A 1 74 ? -13.933 -12.803 17.644 1.00 94.31 74 ASP A N 1
ATOM 570 C CA . ASP A 1 74 ? -12.895 -12.930 16.618 1.00 94.31 74 ASP A CA 1
ATOM 571 C C . ASP A 1 74 ? -13.488 -13.525 15.325 1.00 94.31 74 ASP A C 1
ATOM 573 O O . ASP A 1 74 ? -13.247 -13.005 14.239 1.00 94.31 74 ASP A O 1
ATOM 577 N N . THR A 1 75 ? -14.373 -14.525 15.429 1.00 94.56 75 THR A N 1
ATOM 578 C CA . THR A 1 75 ? -15.091 -15.088 14.266 1.00 94.56 75 THR A CA 1
ATOM 579 C C . THR A 1 75 ? -15.958 -14.038 13.561 1.00 94.56 75 THR A C 1
ATOM 581 O O . THR A 1 75 ? -16.005 -13.994 12.331 1.00 94.56 75 THR A O 1
ATOM 584 N N . ALA A 1 76 ? -16.646 -13.180 14.319 1.00 92.25 76 ALA A N 1
ATOM 585 C CA . ALA A 1 76 ? -17.468 -12.110 13.757 1.00 92.25 76 ALA A CA 1
ATOM 586 C C . ALA A 1 76 ? -16.617 -11.022 13.080 1.00 92.25 76 ALA A C 1
ATOM 588 O O . ALA A 1 76 ? -16.967 -10.568 11.991 1.00 92.25 76 ALA A O 1
ATOM 589 N N . VAL A 1 77 ? -15.485 -10.642 13.685 1.00 93.06 77 VAL A N 1
ATOM 590 C CA . VAL A 1 77 ? -14.508 -9.711 13.094 1.00 93.06 77 VAL A CA 1
ATOM 591 C C . VAL A 1 77 ? -13.953 -10.284 11.795 1.00 93.06 77 VAL A C 1
ATOM 593 O O . VAL A 1 77 ? -13.929 -9.591 10.779 1.00 93.06 77 VAL A O 1
ATOM 596 N N . GLU A 1 78 ? -13.555 -11.557 11.795 1.00 93.75 78 GLU A N 1
ATOM 597 C CA . GLU A 1 78 ? -13.054 -12.224 10.598 1.00 93.75 78 GLU A CA 1
ATOM 598 C C . GLU A 1 78 ? -14.081 -12.231 9.466 1.00 93.75 78 GLU A C 1
ATOM 600 O O . GLU A 1 78 ? -13.737 -11.919 8.328 1.00 93.75 78 GLU A O 1
ATOM 605 N N . ALA A 1 79 ? -15.336 -12.560 9.772 1.00 92.56 79 ALA A N 1
ATOM 606 C CA . ALA A 1 79 ? -16.405 -12.600 8.782 1.00 92.56 79 ALA A CA 1
ATOM 607 C C . ALA A 1 79 ? -16.752 -11.211 8.219 1.00 92.56 79 ALA A C 1
ATOM 609 O O . ALA A 1 79 ? -17.151 -11.105 7.061 1.00 92.56 79 ALA A O 1
ATOM 610 N N . ALA A 1 80 ? -16.620 -10.157 9.028 1.00 91.75 80 ALA A N 1
ATOM 611 C CA . ALA A 1 80 ? -16.992 -8.801 8.639 1.00 91.75 80 ALA A CA 1
ATOM 612 C C . ALA A 1 80 ? -15.860 -8.020 7.955 1.00 91.75 80 ALA A C 1
ATOM 614 O O . ALA A 1 80 ? -16.140 -7.131 7.149 1.00 91.75 80 ALA A O 1
ATOM 615 N N . HIS A 1 81 ? -14.599 -8.300 8.300 1.00 94.56 81 HIS A N 1
ATOM 616 C CA . HIS A 1 81 ? -13.490 -7.386 8.010 1.00 94.56 81 HIS A CA 1
ATOM 617 C C . HIS A 1 81 ? -12.225 -8.045 7.459 1.00 94.56 81 HIS A C 1
ATOM 619 O O . HIS A 1 81 ? -11.358 -7.328 6.963 1.00 94.56 81 HIS A O 1
ATOM 625 N N . MET A 1 82 ? -12.078 -9.371 7.534 1.00 95.75 82 MET A N 1
ATOM 626 C CA . MET A 1 82 ? -10.904 -10.031 6.958 1.00 95.75 82 MET A CA 1
ATOM 627 C C . MET A 1 82 ? -11.162 -10.379 5.497 1.00 95.75 82 MET A C 1
ATOM 629 O O . MET A 1 82 ? -11.961 -11.266 5.196 1.00 95.75 82 MET A O 1
ATOM 633 N N . VAL A 1 83 ? -10.438 -9.720 4.600 1.00 95.75 83 VAL A N 1
ATOM 634 C CA . VAL A 1 83 ? -10.592 -9.854 3.146 1.00 95.75 83 VAL A CA 1
ATOM 635 C C . VAL A 1 83 ? -9.284 -10.288 2.498 1.00 95.75 83 VAL A C 1
ATOM 637 O O . VAL A 1 83 ? -8.203 -9.947 2.980 1.00 95.75 83 VAL A O 1
ATOM 640 N N . ASP A 1 84 ? -9.385 -11.023 1.394 1.00 97.00 84 ASP A N 1
ATOM 641 C CA . ASP A 1 84 ? -8.240 -11.298 0.529 1.00 97.00 84 ASP A CA 1
ATOM 642 C C . ASP A 1 84 ? -8.049 -10.124 -0.431 1.00 97.00 84 ASP A C 1
ATOM 644 O O . ASP A 1 84 ? -8.960 -9.758 -1.178 1.00 97.00 84 ASP A O 1
ATOM 648 N N . LYS A 1 85 ? -6.863 -9.517 -0.398 1.00 97.56 85 LYS A N 1
ATOM 649 C CA . LYS A 1 85 ? -6.489 -8.397 -1.265 1.00 97.56 85 LYS A CA 1
ATOM 650 C C . LYS A 1 85 ? -5.064 -8.568 -1.765 1.00 97.56 85 LYS A C 1
ATOM 652 O O . LYS A 1 85 ? -4.228 -9.233 -1.150 1.00 97.56 85 LYS A O 1
ATOM 657 N N . THR A 1 86 ? -4.786 -7.936 -2.895 1.00 98.62 86 THR A N 1
ATOM 658 C CA . THR A 1 86 ? -3.423 -7.674 -3.348 1.00 98.62 86 THR A CA 1
ATOM 659 C C . THR A 1 86 ? -3.039 -6.264 -2.926 1.00 98.62 86 THR A C 1
ATOM 661 O O . THR A 1 86 ? -3.780 -5.326 -3.192 1.00 98.62 86 THR A O 1
ATOM 664 N N . VAL A 1 87 ? -1.880 -6.110 -2.300 1.00 98.62 87 VAL A N 1
ATOM 665 C CA . VAL A 1 87 ? -1.311 -4.821 -1.916 1.00 98.62 87 VAL A CA 1
ATOM 666 C C . VAL A 1 87 ? -0.164 -4.474 -2.861 1.00 98.62 87 VAL A C 1
ATOM 668 O O . VAL A 1 87 ? 0.715 -5.302 -3.110 1.00 98.62 87 VAL A O 1
ATOM 671 N N . LEU A 1 88 ? -0.173 -3.236 -3.351 1.00 98.69 88 LEU A N 1
ATOM 672 C CA . LEU A 1 88 ? 0.947 -2.563 -3.996 1.00 98.69 88 LEU A CA 1
ATOM 673 C C . LEU A 1 88 ? 1.455 -1.470 -3.053 1.00 98.69 88 LEU A C 1
ATOM 675 O O . LEU A 1 88 ? 0.693 -0.580 -2.675 1.00 98.69 88 LEU A O 1
ATOM 679 N N . MET A 1 89 ? 2.742 -1.512 -2.723 1.00 98.06 89 MET A N 1
ATOM 680 C CA . MET A 1 89 ? 3.418 -0.421 -2.022 1.00 98.06 89 MET A CA 1
ATOM 681 C C . MET A 1 89 ? 4.638 0.056 -2.792 1.00 98.06 89 MET A C 1
ATOM 683 O O . MET A 1 89 ? 5.280 -0.717 -3.501 1.00 98.06 89 MET A O 1
ATOM 687 N N . PHE A 1 90 ? 4.958 1.333 -2.648 1.00 97.31 90 PHE A N 1
ATOM 688 C CA . PHE A 1 90 ? 6.143 1.954 -3.232 1.00 97.31 90 PHE A CA 1
ATOM 689 C C . PHE A 1 90 ? 6.648 3.073 -2.321 1.00 97.31 90 PHE A C 1
ATOM 691 O O . PHE A 1 90 ? 6.030 3.364 -1.302 1.00 97.31 90 PHE A O 1
ATOM 698 N N . GLU A 1 91 ? 7.782 3.688 -2.639 1.00 93.75 91 GLU A N 1
ATOM 699 C CA . GLU A 1 91 ? 8.229 4.896 -1.939 1.00 93.75 91 GLU A CA 1
ATOM 700 C C . GLU A 1 91 ? 8.626 5.968 -2.943 1.00 93.75 91 GLU A C 1
ATOM 702 O O . GLU A 1 91 ? 9.344 5.690 -3.904 1.00 93.75 91 GLU A O 1
ATOM 707 N N . ILE A 1 92 ? 8.153 7.193 -2.706 1.00 93.00 92 ILE A N 1
ATOM 708 C CA . ILE A 1 92 ? 8.576 8.367 -3.463 1.00 93.00 92 ILE A CA 1
ATOM 709 C C . ILE A 1 92 ? 9.821 8.938 -2.808 1.00 93.00 92 ILE A C 1
ATOM 711 O O . ILE A 1 92 ? 9.801 9.351 -1.653 1.00 93.00 92 ILE A O 1
ATOM 715 N N . GLU A 1 93 ? 10.892 9.022 -3.581 1.00 89.88 93 GLU A N 1
ATOM 716 C CA . GLU A 1 93 ? 12.111 9.675 -3.148 1.00 89.88 93 GLU A CA 1
ATOM 717 C C . GLU A 1 93 ? 12.028 11.180 -3.412 1.00 89.88 93 GLU A C 1
ATOM 719 O O . GLU A 1 93 ? 11.800 11.660 -4.532 1.00 89.88 93 GLU A O 1
ATOM 724 N N . ASP A 1 94 ? 12.259 11.940 -2.349 1.00 78.50 94 ASP A N 1
ATOM 725 C CA . ASP A 1 94 ? 12.266 13.392 -2.363 1.00 78.50 94 ASP A CA 1
ATOM 726 C C . ASP A 1 94 ? 13.712 13.889 -2.390 1.00 78.50 94 ASP A C 1
ATOM 728 O O . ASP A 1 94 ? 14.305 14.231 -1.370 1.00 78.50 94 ASP A O 1
ATOM 732 N N . SER A 1 95 ? 14.313 13.877 -3.581 1.00 73.31 95 SER A N 1
ATOM 733 C CA . SER A 1 95 ? 15.739 14.140 -3.818 1.00 73.31 95 SER A CA 1
ATOM 734 C C . SER A 1 95 ? 16.193 15.517 -3.291 1.00 73.31 95 SER A C 1
ATOM 736 O O . SER A 1 95 ? 16.181 16.513 -4.013 1.00 73.31 95 SER A O 1
ATOM 738 N N . GLY A 1 96 ? 16.595 15.588 -2.019 1.00 73.38 96 GLY A N 1
ATOM 739 C CA . GLY A 1 96 ? 17.139 16.794 -1.381 1.00 73.38 96 GLY A CA 1
ATOM 740 C C . GLY A 1 96 ? 16.129 17.913 -1.096 1.00 73.38 96 GLY A C 1
ATOM 741 O O . GLY A 1 96 ? 16.547 19.019 -0.755 1.00 73.38 96 GLY A O 1
ATOM 742 N N . ARG A 1 97 ? 14.821 17.656 -1.228 1.00 83.31 97 ARG A N 1
ATOM 743 C CA . ARG A 1 97 ? 13.758 18.628 -0.908 1.00 83.31 97 ARG A CA 1
ATOM 744 C C . ARG A 1 97 ? 13.411 18.553 0.577 1.00 83.31 97 ARG A C 1
ATOM 746 O O . ARG A 1 97 ? 13.491 17.487 1.176 1.00 83.31 97 ARG A O 1
ATOM 753 N N . THR A 1 98 ? 12.999 19.670 1.179 1.00 86.88 98 THR A N 1
ATOM 754 C CA . THR A 1 98 ? 12.601 19.699 2.598 1.00 86.88 98 THR A CA 1
ATOM 755 C C . THR A 1 98 ? 11.324 20.505 2.814 1.00 86.88 98 THR A C 1
ATOM 757 O O . THR A 1 98 ? 10.943 21.337 1.989 1.00 86.88 98 THR A O 1
ATOM 760 N N . GLY A 1 99 ? 10.635 20.237 3.925 1.00 89.38 99 GLY A N 1
ATOM 761 C CA . GLY A 1 99 ? 9.459 20.997 4.346 1.00 89.38 99 GLY A CA 1
ATOM 762 C C . GLY A 1 99 ? 8.353 21.034 3.288 1.00 89.38 99 GLY A C 1
ATOM 763 O O . GLY A 1 99 ? 7.924 20.003 2.775 1.00 89.38 99 GLY A O 1
ATOM 764 N N . GLN A 1 100 ? 7.881 22.236 2.966 1.00 89.12 100 GLN A N 1
ATOM 765 C CA . GLN A 1 100 ? 6.747 22.436 2.065 1.00 89.12 100 GLN A CA 1
ATOM 766 C C . GLN A 1 100 ? 7.040 22.006 0.618 1.00 89.12 100 GLN A C 1
ATOM 768 O O . GLN A 1 100 ? 6.154 21.483 -0.053 1.00 89.12 100 GLN A O 1
ATOM 773 N N . GLU A 1 101 ? 8.273 22.182 0.137 1.00 87.19 101 GLU A N 1
ATOM 774 C CA . GLU A 1 101 ? 8.655 21.800 -1.231 1.00 87.19 101 GLU A CA 1
ATOM 775 C C . GLU A 1 101 ? 8.564 20.286 -1.438 1.00 87.19 101 GLU A C 1
ATOM 777 O O . GLU A 1 101 ? 8.089 19.828 -2.477 1.00 87.19 101 GLU A O 1
ATOM 782 N N . MET A 1 102 ? 8.964 19.516 -0.423 1.00 88.25 102 MET A N 1
ATOM 783 C CA . MET A 1 102 ? 8.827 18.060 -0.397 1.00 88.25 102 MET A CA 1
ATOM 784 C C . MET A 1 102 ? 7.353 17.649 -0.511 1.00 88.25 102 MET A C 1
ATOM 786 O O . MET A 1 102 ? 6.995 16.872 -1.392 1.00 88.25 102 MET A O 1
ATOM 790 N N . MET A 1 103 ? 6.478 18.238 0.313 1.00 89.38 103 MET A N 1
ATOM 791 C CA . MET A 1 103 ? 5.041 17.926 0.306 1.00 89.38 103 MET A CA 1
ATOM 792 C C . MET A 1 103 ? 4.384 18.236 -1.044 1.00 89.38 103 MET A C 1
ATOM 794 O O . MET A 1 103 ? 3.606 17.429 -1.554 1.00 89.38 103 MET A O 1
ATOM 798 N N . VAL A 1 104 ? 4.705 19.388 -1.644 1.00 91.19 104 VAL A N 1
ATOM 799 C CA . VAL A 1 104 ? 4.175 19.775 -2.960 1.00 91.19 104 VAL A CA 1
ATOM 800 C C . VAL A 1 104 ? 4.670 18.817 -4.040 1.00 91.19 104 VAL A C 1
ATOM 802 O O . VAL A 1 104 ? 3.864 18.328 -4.829 1.00 91.19 104 VAL A O 1
ATOM 805 N N . SER A 1 105 ? 5.969 18.502 -4.053 1.00 90.31 105 SER A N 1
ATOM 806 C CA . SER A 1 105 ? 6.555 17.571 -5.023 1.00 90.31 105 SER A CA 1
ATOM 807 C C . SER A 1 105 ? 5.901 16.191 -4.934 1.00 90.31 105 SER A C 1
ATOM 809 O O . SER A 1 105 ? 5.440 15.669 -5.948 1.00 90.31 105 SER A O 1
ATOM 811 N N . ARG A 1 106 ? 5.773 15.640 -3.719 1.00 91.94 106 ARG A N 1
ATOM 812 C CA . ARG A 1 106 ? 5.123 14.346 -3.471 1.00 91.94 106 ARG A CA 1
ATOM 813 C C . ARG A 1 106 ? 3.662 14.352 -3.912 1.00 91.94 106 ARG A C 1
ATOM 815 O O . ARG A 1 106 ? 3.233 13.431 -4.598 1.00 91.94 106 ARG A O 1
ATOM 822 N N . THR A 1 107 ? 2.927 15.420 -3.600 1.00 92.88 107 THR A N 1
ATOM 823 C CA . THR A 1 107 ? 1.523 15.579 -4.012 1.00 92.88 107 THR A CA 1
ATOM 824 C C . THR A 1 107 ? 1.382 15.564 -5.533 1.00 92.88 107 THR A C 1
ATOM 826 O O . THR A 1 107 ? 0.544 14.841 -6.066 1.00 92.88 107 THR A O 1
ATOM 829 N N . LEU A 1 108 ? 2.208 16.334 -6.248 1.00 93.56 108 LEU A N 1
ATOM 830 C CA . LEU A 1 108 ? 2.165 16.391 -7.711 1.00 93.56 108 LEU A CA 1
ATOM 831 C C . LEU A 1 108 ? 2.594 15.064 -8.346 1.00 93.56 108 LEU A C 1
ATOM 833 O O . LEU A 1 108 ? 1.982 14.619 -9.317 1.00 93.56 108 LEU A O 1
ATOM 837 N N . CYS A 1 109 ? 3.619 14.413 -7.788 1.00 93.81 109 CYS A N 1
ATOM 838 C CA . CYS A 1 109 ? 4.025 13.080 -8.214 1.00 93.81 109 CYS A CA 1
ATOM 839 C C . CYS A 1 109 ? 2.849 12.108 -8.076 1.00 93.81 109 CYS A C 1
ATOM 841 O O . CYS A 1 109 ? 2.427 11.539 -9.079 1.00 93.81 109 CYS A O 1
ATOM 843 N N . MET A 1 110 ? 2.241 12.014 -6.892 1.00 95.12 110 MET A N 1
ATOM 844 C CA . MET A 1 110 ? 1.088 11.146 -6.650 1.00 95.12 110 MET A CA 1
ATOM 845 C C . MET A 1 110 ? -0.089 11.433 -7.579 1.00 95.12 110 MET A C 1
ATOM 847 O O . MET A 1 110 ? -0.665 10.501 -8.136 1.00 95.12 110 MET A O 1
ATOM 851 N N . GLN A 1 111 ? -0.411 12.707 -7.819 1.00 95.06 111 GLN A N 1
ATOM 852 C CA . GLN A 1 111 ? -1.448 13.087 -8.781 1.00 95.06 111 GLN A CA 1
ATOM 853 C C . GLN A 1 111 ? -1.167 12.534 -10.182 1.00 95.06 111 GLN A C 1
ATOM 855 O O . GLN A 1 111 ? -2.089 12.041 -10.822 1.00 95.06 111 GLN A O 1
ATOM 860 N N . SER A 1 112 ? 0.091 12.546 -10.634 1.00 95.44 112 SER A N 1
ATOM 861 C CA . SER A 1 112 ? 0.458 11.975 -11.937 1.00 95.44 112 SER A CA 1
ATOM 862 C C . SER A 1 112 ? 0.348 10.444 -11.990 1.00 95.44 112 SER A C 1
ATOM 864 O O . SER A 1 112 ? 0.122 9.881 -13.060 1.00 95.44 112 SER A O 1
ATOM 866 N N . LEU A 1 113 ? 0.491 9.753 -10.853 1.00 96.75 113 LEU A N 1
ATOM 867 C CA . LEU A 1 113 ? 0.424 8.287 -10.782 1.00 96.75 113 LEU A CA 1
ATOM 868 C C . LEU A 1 113 ? -1.012 7.757 -10.678 1.00 96.75 113 LEU A C 1
ATOM 870 O O . LEU A 1 113 ? -1.290 6.652 -11.151 1.00 96.75 113 LEU A O 1
ATOM 874 N N . ARG A 1 114 ? -1.920 8.537 -10.074 1.00 96.56 114 ARG A N 1
ATOM 875 C CA . ARG A 1 114 ? -3.298 8.123 -9.760 1.00 96.56 114 ARG A CA 1
ATOM 876 C C . ARG A 1 114 ? -4.063 7.591 -10.965 1.00 96.56 114 ARG A C 1
ATOM 878 O O . ARG A 1 114 ? -4.737 6.576 -10.827 1.00 96.56 114 ARG A O 1
ATOM 885 N N . ASP A 1 115 ? -3.943 8.217 -12.132 1.00 95.94 115 ASP A N 1
ATOM 886 C CA . ASP A 1 115 ? -4.684 7.783 -13.324 1.00 95.94 115 ASP A CA 1
ATOM 887 C C . ASP A 1 115 ? -4.327 6.342 -13.712 1.00 95.94 115 ASP A C 1
ATOM 889 O O . ASP A 1 115 ? -5.212 5.505 -13.867 1.00 95.94 115 ASP A O 1
ATOM 893 N N . GLY A 1 116 ? -3.034 6.006 -13.754 1.00 97.12 116 GLY A N 1
ATOM 894 C CA . GLY A 1 116 ? -2.580 4.653 -14.087 1.00 97.12 116 GLY A CA 1
ATOM 895 C C . GLY A 1 116 ? -2.984 3.596 -13.053 1.00 97.12 116 GLY A C 1
ATOM 896 O O . GLY A 1 116 ? -3.282 2.453 -13.415 1.00 97.12 116 GLY A O 1
ATOM 897 N N . LEU A 1 117 ? -3.022 3.975 -11.773 1.00 98.19 117 LEU A N 1
ATOM 898 C CA . LEU A 1 117 ? -3.468 3.104 -10.682 1.00 98.19 117 LEU A CA 1
ATOM 899 C C . LEU A 1 117 ? -4.983 2.869 -10.743 1.00 98.19 117 LEU A C 1
ATOM 901 O O . LEU A 1 117 ? -5.424 1.722 -10.690 1.00 98.19 117 LEU A O 1
ATOM 905 N N . ASN A 1 118 ? -5.769 3.924 -10.962 1.00 97.56 118 ASN A N 1
ATOM 906 C CA . ASN A 1 118 ? -7.225 3.858 -11.093 1.00 97.56 118 ASN A CA 1
ATOM 907 C C . ASN A 1 118 ? -7.667 3.095 -12.352 1.00 97.56 118 ASN A C 1
ATOM 909 O O . ASN A 1 118 ? -8.563 2.255 -12.283 1.00 97.56 118 ASN A O 1
ATOM 913 N N . GLU A 1 119 ? -7.022 3.326 -13.501 1.00 98.00 119 GLU A N 1
ATOM 914 C CA . GLU A 1 119 ? -7.265 2.564 -14.738 1.00 98.00 119 GLU A CA 1
ATOM 915 C C . GLU A 1 119 ? -6.987 1.068 -14.550 1.00 98.00 119 GLU A C 1
ATOM 917 O O . GLU A 1 119 ? -7.649 0.216 -15.148 1.00 98.00 119 GLU A O 1
ATOM 922 N N . SER A 1 120 ? -6.039 0.753 -13.667 1.00 98.06 120 SER A N 1
ATOM 923 C CA . SER A 1 120 ? -5.709 -0.609 -13.256 1.00 98.06 120 SER A CA 1
ATOM 924 C C . SER A 1 120 ? -6.565 -1.100 -12.085 1.00 98.06 120 SER A C 1
ATOM 926 O O . SER A 1 120 ? -6.218 -2.103 -11.479 1.00 98.06 120 SER A O 1
ATOM 928 N N . ARG A 1 121 ? -7.687 -0.436 -11.772 1.00 98.06 121 ARG A N 1
ATOM 929 C CA . ARG A 1 121 ? -8.641 -0.823 -10.714 1.00 98.06 121 ARG A CA 1
ATOM 930 C C . ARG A 1 121 ? -8.033 -0.862 -9.307 1.00 98.06 121 ARG A C 1
ATOM 932 O O . ARG A 1 121 ? -8.459 -1.660 -8.475 1.00 98.06 121 ARG A O 1
ATOM 939 N N . GLY A 1 122 ? -7.032 -0.026 -9.057 1.00 97.56 122 GLY A N 1
ATOM 940 C CA . GLY A 1 122 ? -6.496 0.186 -7.720 1.00 97.56 122 GLY A CA 1
ATOM 941 C C . GLY A 1 122 ? -7.433 1.045 -6.881 1.00 97.56 122 GLY A C 1
ATOM 942 O O . GLY A 1 122 ? -7.995 2.021 -7.373 1.00 97.56 122 GLY A O 1
ATOM 943 N N . GLU A 1 123 ? -7.569 0.694 -5.609 1.00 95.69 123 GLU A N 1
ATOM 944 C CA . GLU A 1 123 ?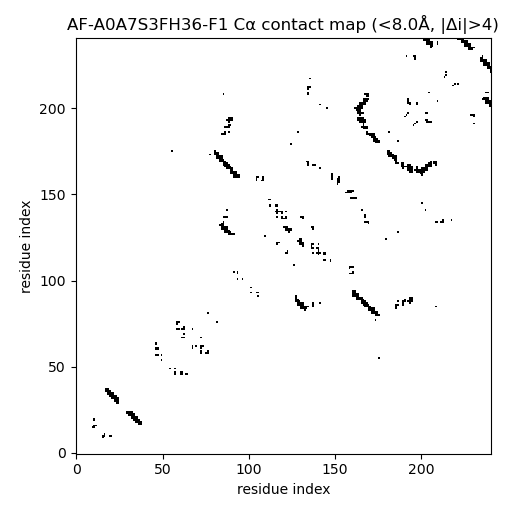 -8.185 1.539 -4.591 1.00 95.69 123 GLU A CA 1
ATOM 945 C C . GLU A 1 123 ? -7.079 2.174 -3.744 1.00 95.69 123 GLU A C 1
ATOM 947 O O . GLU A 1 123 ? -6.238 1.477 -3.166 1.00 95.69 123 GLU A O 1
ATOM 952 N N . GLU A 1 124 ? -7.078 3.506 -3.688 1.00 94.75 124 GLU A N 1
ATOM 953 C CA . GLU A 1 124 ? -6.183 4.274 -2.825 1.00 94.75 124 GLU A CA 1
ATOM 954 C C . GLU A 1 124 ? -6.582 4.062 -1.363 1.00 94.75 124 GLU A C 1
ATOM 956 O O . GLU A 1 124 ? -7.735 4.290 -0.986 1.00 94.75 124 GLU A O 1
ATOM 961 N N . VAL A 1 125 ? -5.627 3.628 -0.542 1.00 93.50 125 VAL A N 1
ATOM 962 C CA . VAL A 1 125 ? -5.817 3.484 0.907 1.00 93.50 125 VAL A CA 1
ATOM 963 C C . VAL A 1 125 ? -4.996 4.540 1.634 1.00 93.50 125 VAL A C 1
ATOM 965 O O . VAL A 1 125 ? -5.534 5.279 2.453 1.00 93.50 125 VAL A O 1
ATOM 968 N N . GLU A 1 126 ? -3.721 4.656 1.267 1.00 91.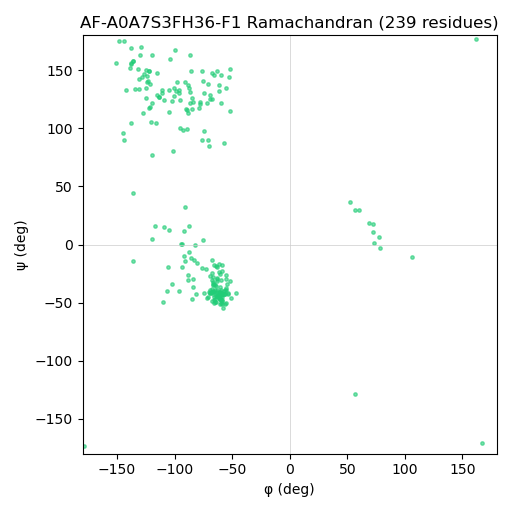69 126 GLU A N 1
ATOM 969 C CA . GLU A 1 126 ? -2.822 5.739 1.66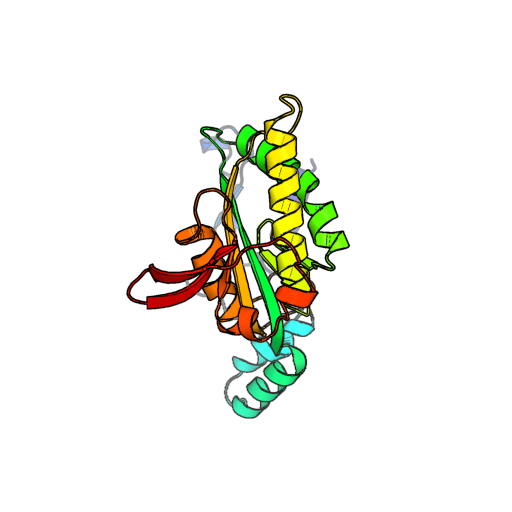1 1.00 91.69 126 GLU A CA 1
ATOM 970 C C . GLU A 1 126 ? -1.992 6.174 0.447 1.00 91.69 126 GLU A C 1
ATOM 972 O O . GLU A 1 126 ? -1.954 5.469 -0.564 1.00 91.69 126 GLU A O 1
ATOM 977 N N . ASP A 1 127 ? -1.273 7.296 0.553 1.00 88.62 127 ASP A N 1
ATOM 978 C CA . ASP A 1 127 ? -0.483 7.865 -0.550 1.00 88.62 127 ASP A CA 1
ATOM 979 C C . ASP A 1 127 ? 0.381 6.814 -1.271 1.00 88.62 127 ASP A C 1
ATOM 981 O O . ASP A 1 127 ? 0.449 6.787 -2.496 1.00 88.62 127 ASP A O 1
ATOM 985 N N . VAL A 1 128 ? 1.014 5.909 -0.524 1.00 92.81 128 VAL A N 1
ATOM 986 C CA . VAL A 1 128 ? 1.903 4.871 -1.073 1.00 92.81 128 VAL A CA 1
ATOM 987 C C . VAL A 1 128 ? 1.411 3.444 -0.835 1.00 92.81 128 VAL A C 1
ATOM 989 O O . VAL A 1 128 ? 2.175 2.490 -0.989 1.00 92.81 128 VAL A O 1
ATOM 992 N N . LEU A 1 129 ? 0.136 3.287 -0.471 1.00 96.12 129 LEU A N 1
ATOM 993 C CA . LEU A 1 129 ? -0.500 1.996 -0.227 1.00 96.12 129 LEU A CA 1
ATOM 994 C C . LEU A 1 129 ? -1.781 1.892 -1.048 1.00 96.12 129 LEU A C 1
ATOM 996 O O . LEU A 1 129 ? -2.768 2.586 -0.804 1.00 96.12 129 LEU A O 1
ATOM 1000 N N . TRP A 1 130 ? -1.756 0.980 -2.013 1.00 97.81 130 TRP A N 1
ATOM 1001 C CA . TRP A 1 130 ? -2.867 0.728 -2.921 1.00 97.81 130 TRP A CA 1
ATOM 1002 C C . TRP A 1 130 ? -3.284 -0.732 -2.847 1.00 97.81 130 TRP A C 1
ATOM 1004 O O . TRP A 1 130 ? -2.437 -1.627 -2.774 1.00 97.81 130 TRP A O 1
ATOM 1014 N N . VAL A 1 131 ? -4.591 -0.981 -2.890 1.00 97.88 131 VAL A N 1
ATOM 1015 C CA . VAL A 1 131 ? -5.145 -2.339 -2.863 1.00 97.88 131 VAL A CA 1
ATOM 1016 C C . VAL A 1 131 ? -5.873 -2.672 -4.155 1.00 97.88 131 VAL A C 1
ATOM 1018 O O . VAL A 1 131 ? -6.466 -1.817 -4.804 1.00 97.88 131 VAL A O 1
ATOM 1021 N N . PHE A 1 132 ? -5.810 -3.943 -4.530 1.00 98.31 132 PHE A N 1
ATOM 1022 C CA . PHE A 1 132 ? -6.374 -4.497 -5.754 1.00 98.31 132 PHE A CA 1
ATOM 1023 C C . PHE A 1 132 ? -7.033 -5.839 -5.442 1.00 98.31 132 PHE A C 1
ATOM 1025 O O . PHE A 1 132 ? -6.630 -6.549 -4.517 1.00 98.31 132 PHE A O 1
ATOM 1032 N N . ASP A 1 133 ? -8.003 -6.237 -6.260 1.00 97.56 133 ASP A N 1
ATOM 1033 C CA . ASP A 1 133 ? -8.638 -7.553 -6.126 1.00 97.56 133 ASP A CA 1
ATOM 1034 C C . ASP A 1 133 ? -7.754 -8.694 -6.655 1.00 97.56 133 ASP A C 1
ATOM 1036 O O . ASP A 1 133 ? -7.957 -9.852 -6.299 1.00 97.56 133 ASP A O 1
ATOM 1040 N N . ASN A 1 134 ? -6.768 -8.399 -7.512 1.00 97.50 134 ASN A N 1
ATOM 1041 C CA . ASN A 1 134 ? -5.872 -9.408 -8.075 1.00 97.50 134 ASN A CA 1
ATOM 1042 C C . ASN A 1 134 ? -4.472 -8.847 -8.412 1.00 97.50 134 ASN A C 1
ATOM 1044 O O . ASN A 1 134 ? -4.330 -7.652 -8.689 1.00 97.50 134 ASN A O 1
ATOM 1048 N N . PRO A 1 135 ? -3.435 -9.706 -8.457 1.00 98.31 135 PRO A N 1
ATOM 1049 C CA . PRO A 1 135 ? -2.056 -9.273 -8.692 1.00 98.31 135 PRO A CA 1
ATOM 1050 C C . PRO A 1 135 ? -1.753 -8.832 -10.122 1.00 98.31 135 PRO A C 1
ATOM 1052 O O . PRO A 1 135 ? -0.817 -8.064 -10.334 1.00 98.31 135 PRO A O 1
ATOM 1055 N N . THR A 1 136 ? -2.559 -9.256 -11.098 1.00 98.38 136 THR A N 1
ATOM 1056 C CA . THR A 1 136 ? -2.397 -8.813 -12.490 1.00 98.38 136 THR A CA 1
ATOM 1057 C C . THR A 1 136 ? -2.687 -7.315 -12.593 1.00 98.38 136 THR A C 1
ATOM 1059 O O . THR A 1 136 ? -1.918 -6.560 -13.181 1.00 98.38 136 THR A O 1
ATOM 1062 N N . ASP A 1 137 ? -3.766 -6.859 -11.969 1.00 98.56 137 ASP A N 1
ATOM 1063 C CA . ASP A 1 137 ? -4.141 -5.449 -11.941 1.00 98.56 137 ASP A CA 1
ATOM 1064 C C . ASP A 1 137 ? -3.132 -4.600 -11.149 1.00 98.56 137 ASP A C 1
ATOM 1066 O O . ASP A 1 137 ? -2.691 -3.560 -11.641 1.00 98.56 137 ASP A O 1
ATOM 1070 N N . ALA A 1 138 ? -2.631 -5.101 -10.015 1.00 98.69 138 ALA A N 1
ATOM 1071 C CA . ALA A 1 138 ? -1.555 -4.435 -9.276 1.00 98.69 138 ALA A CA 1
ATOM 1072 C C . ALA A 1 138 ? -0.279 -4.253 -10.122 1.00 98.69 138 ALA A C 1
ATOM 1074 O O . ALA A 1 138 ? 0.325 -3.178 -10.121 1.00 98.69 138 ALA A O 1
ATOM 1075 N N . LEU A 1 139 ? 0.120 -5.274 -10.893 1.00 98.62 139 LEU A N 1
ATOM 1076 C CA . LEU A 1 139 ? 1.284 -5.181 -11.777 1.00 98.62 139 LEU A CA 1
ATOM 1077 C C . LEU A 1 139 ? 1.053 -4.200 -12.936 1.00 98.62 139 LEU A C 1
ATOM 1079 O O . LEU A 1 139 ? 1.963 -3.448 -13.286 1.00 98.62 139 LEU A O 1
ATOM 1083 N N . ARG A 1 140 ? -0.157 -4.149 -13.510 1.00 98.50 140 ARG A N 1
ATOM 1084 C CA . ARG A 1 140 ? -0.514 -3.119 -14.505 1.00 98.50 140 ARG A CA 1
ATOM 1085 C C . ARG A 1 140 ? -0.379 -1.716 -13.923 1.00 98.50 140 ARG A C 1
ATOM 1087 O O . ARG A 1 140 ? 0.228 -0.865 -14.575 1.00 98.50 140 ARG A O 1
ATOM 1094 N N . GLY A 1 141 ? -0.859 -1.518 -12.695 1.00 98.38 141 GLY A N 1
ATOM 1095 C CA . GLY A 1 141 ? -0.731 -0.264 -11.959 1.00 98.38 141 GLY A CA 1
ATOM 1096 C C . GLY A 1 141 ? 0.732 0.130 -11.762 1.00 98.38 141 GLY A C 1
ATOM 1097 O O . GLY A 1 141 ? 1.139 1.214 -12.170 1.00 98.38 141 GLY A O 1
ATOM 1098 N N . ALA A 1 142 ? 1.561 -0.783 -11.250 1.00 98.44 142 ALA A N 1
ATOM 1099 C CA . ALA A 1 142 ? 2.993 -0.543 -11.059 1.00 98.44 142 ALA A CA 1
ATOM 1100 C C . ALA A 1 142 ? 3.723 -0.210 -12.378 1.00 98.44 142 ALA A C 1
ATOM 1102 O O . ALA A 1 142 ? 4.516 0.732 -12.443 1.00 98.44 142 ALA A O 1
ATOM 1103 N N . LEU A 1 143 ? 3.419 -0.928 -13.466 1.00 98.06 143 LEU A N 1
ATOM 1104 C CA . LEU A 1 143 ? 3.966 -0.644 -14.797 1.00 98.06 143 LEU A CA 1
ATOM 1105 C C . LEU A 1 143 ? 3.474 0.699 -15.357 1.00 98.06 143 LEU A C 1
ATOM 1107 O O . LEU A 1 143 ? 4.212 1.366 -16.085 1.00 98.06 143 LEU A O 1
ATOM 1111 N N . ALA A 1 144 ? 2.236 1.106 -15.067 1.00 97.88 144 ALA A N 1
ATOM 1112 C CA . ALA A 1 144 ? 1.729 2.429 -15.414 1.00 97.88 144 ALA A CA 1
ATOM 1113 C C . ALA A 1 144 ? 2.492 3.521 -14.661 1.00 97.88 144 ALA A C 1
ATOM 1115 O O . ALA A 1 144 ? 3.045 4.407 -15.310 1.00 97.88 144 ALA A O 1
ATOM 1116 N N . CYS A 1 145 ? 2.647 3.385 -13.342 1.00 97.75 145 CYS A N 1
ATOM 1117 C CA . CYS A 1 145 ? 3.434 4.312 -12.534 1.00 97.75 145 CYS A CA 1
ATOM 1118 C C . CYS A 1 145 ? 4.862 4.450 -13.064 1.00 97.75 145 CYS A C 1
ATOM 1120 O O . CYS A 1 145 ? 5.315 5.560 -13.337 1.00 97.75 145 CYS A O 1
ATOM 1122 N N . ARG A 1 146 ? 5.555 3.325 -13.296 1.00 96.06 146 ARG A N 1
ATOM 1123 C CA . ARG A 1 146 ? 6.926 3.319 -13.828 1.00 96.06 146 ARG A CA 1
ATOM 1124 C C . ARG A 1 146 ? 7.024 4.050 -15.169 1.00 96.06 146 ARG A C 1
ATOM 1126 O O . ARG A 1 146 ? 7.953 4.829 -15.370 1.00 96.06 146 ARG A O 1
ATOM 1133 N N . ARG A 1 147 ? 6.066 3.843 -16.081 1.00 95.81 147 ARG A N 1
ATOM 1134 C CA . ARG A 1 147 ? 6.009 4.570 -17.363 1.00 95.81 147 ARG A CA 1
ATOM 1135 C C . ARG A 1 147 ? 5.813 6.070 -17.159 1.00 95.81 147 ARG A C 1
ATOM 1137 O O . ARG A 1 147 ? 6.519 6.843 -17.802 1.00 95.81 147 ARG A O 1
ATOM 1144 N N . THR A 1 148 ? 4.908 6.471 -16.267 1.00 96.81 148 THR A N 1
ATOM 1145 C CA . THR A 1 148 ? 4.661 7.882 -15.946 1.00 96.81 148 THR A CA 1
ATOM 1146 C C . THR A 1 148 ? 5.906 8.550 -15.373 1.00 96.81 148 THR A C 1
ATOM 1148 O O . THR A 1 148 ? 6.295 9.610 -15.847 1.00 96.81 148 THR A O 1
ATOM 1151 N N . ILE A 1 149 ? 6.600 7.912 -14.430 1.00 94.62 149 ILE A N 1
ATOM 1152 C CA . ILE A 1 149 ? 7.831 8.460 -13.835 1.00 94.62 149 ILE A CA 1
ATOM 1153 C C . ILE A 1 149 ? 8.907 8.662 -14.901 1.00 94.62 149 ILE A C 1
ATOM 1155 O O . ILE A 1 149 ? 9.499 9.734 -14.990 1.00 94.62 149 ILE A O 1
ATOM 1159 N N . LEU A 1 150 ? 9.122 7.662 -15.762 1.00 93.94 150 LEU A N 1
ATOM 1160 C CA . LEU A 1 150 ? 10.083 7.766 -16.862 1.00 93.94 150 LEU A CA 1
ATOM 1161 C C . LEU A 1 150 ? 9.700 8.850 -17.881 1.00 93.94 150 LEU A C 1
ATOM 1163 O O . LEU A 1 150 ? 10.584 9.436 -18.506 1.00 93.94 150 LEU A O 1
ATOM 1167 N N . ALA A 1 151 ? 8.406 9.108 -18.081 1.00 95.00 151 ALA A N 1
ATOM 1168 C CA . ALA A 1 151 ? 7.934 10.205 -18.919 1.00 95.00 151 ALA A CA 1
ATOM 1169 C C . ALA A 1 151 ? 8.180 11.565 -18.247 1.00 95.00 151 ALA A C 1
ATOM 1171 O O . ALA A 1 151 ? 8.753 12.449 -18.882 1.00 95.00 151 ALA A O 1
ATOM 1172 N N . ASN A 1 152 ? 7.853 11.699 -16.959 1.00 93.88 152 ASN A N 1
ATOM 1173 C CA . ASN A 1 152 ? 8.074 12.915 -16.177 1.00 93.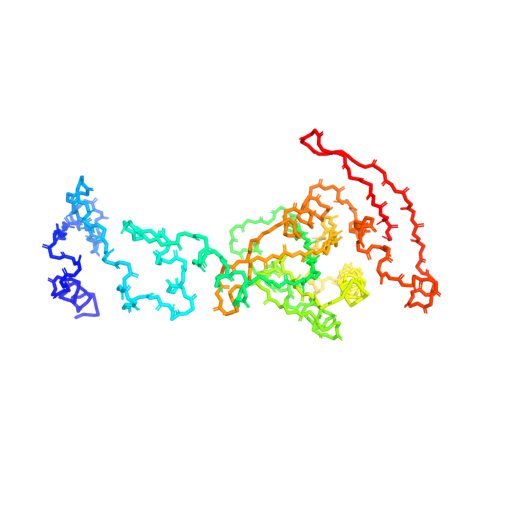88 152 ASN A CA 1
ATOM 1174 C C . ASN A 1 152 ? 9.560 13.300 -16.129 1.00 93.88 152 ASN A C 1
ATOM 1176 O O . ASN A 1 152 ? 9.903 14.466 -16.276 1.00 93.88 152 ASN A O 1
ATOM 1180 N N . GLN A 1 153 ? 10.465 12.325 -16.019 1.00 91.25 153 GLN A N 1
ATOM 1181 C CA . GLN A 1 153 ? 11.917 12.561 -16.050 1.00 91.25 153 GLN A CA 1
ATOM 1182 C C . GLN A 1 153 ? 12.426 13.143 -17.381 1.00 91.25 153 GLN A C 1
ATOM 1184 O O . GLN A 1 153 ? 13.527 13.689 -17.441 1.00 91.25 153 GLN A O 1
ATOM 1189 N N . ARG A 1 154 ? 11.659 13.017 -18.472 1.00 93.44 154 ARG A N 1
ATOM 1190 C CA . ARG A 1 154 ? 12.002 13.590 -19.787 1.00 93.44 154 ARG A CA 1
ATOM 1191 C C . ARG A 1 154 ? 11.440 14.994 -19.983 1.00 93.44 154 ARG A C 1
ATOM 1193 O O . ARG A 1 154 ? 11.852 15.674 -20.921 1.00 93.44 154 ARG A O 1
ATOM 1200 N N . ASP A 1 155 ? 10.514 15.411 -19.129 1.00 92.38 155 ASP A N 1
ATOM 1201 C CA . ASP A 1 155 ? 9.867 16.714 -19.166 1.00 92.38 155 ASP A CA 1
ATOM 1202 C C . ASP A 1 155 ? 10.222 17.512 -17.900 1.00 92.38 155 ASP A C 1
ATOM 1204 O O . ASP A 1 155 ? 9.643 17.272 -16.843 1.00 92.38 155 ASP A O 1
ATOM 1208 N N . PRO A 1 156 ? 11.122 18.507 -17.987 1.00 89.00 156 PRO A N 1
ATOM 1209 C CA . PRO A 1 156 ? 11.525 19.319 -16.838 1.00 89.00 156 PRO A CA 1
ATOM 1210 C C . PRO A 1 156 ? 10.383 20.072 -16.142 1.00 89.00 156 PRO A C 1
ATOM 1212 O O . PRO A 1 156 ? 10.572 20.542 -15.022 1.00 89.00 156 PRO A O 1
ATOM 1215 N N . SER A 1 157 ? 9.227 20.233 -16.798 1.00 89.62 157 SER A N 1
ATOM 1216 C CA . SER A 1 157 ? 8.046 20.868 -16.204 1.00 89.62 157 SER A CA 1
ATOM 1217 C C . SER A 1 157 ? 7.197 19.914 -15.356 1.00 89.62 157 SER A C 1
ATOM 1219 O O . SER A 1 157 ? 6.365 20.365 -14.569 1.00 89.62 157 SER A O 1
ATOM 1221 N N . SER A 1 158 ? 7.440 18.608 -15.473 1.00 91.12 158 SER A N 1
ATOM 1222 C CA . SER A 1 158 ? 6.773 17.562 -14.704 1.00 91.12 158 SER A CA 1
ATOM 1223 C C . SER A 1 158 ? 7.470 17.300 -13.355 1.00 91.12 158 SER A C 1
ATOM 1225 O O . SER A 1 158 ? 8.630 17.683 -13.166 1.00 91.12 158 SER A O 1
ATOM 1227 N N . PRO A 1 159 ? 6.808 16.628 -12.391 1.00 87.69 159 PRO A N 1
ATOM 1228 C CA . PRO A 1 159 ? 7.418 16.272 -11.110 1.00 87.69 159 PRO A CA 1
ATOM 1229 C C . PRO A 1 159 ? 8.649 15.380 -11.297 1.00 87.69 159 PRO A C 1
ATOM 1231 O O . PRO A 1 159 ? 8.560 14.286 -11.848 1.00 87.69 159 PRO A O 1
ATOM 1234 N N . GLN A 1 160 ? 9.798 15.831 -10.795 1.00 90.81 160 GLN A N 1
ATOM 1235 C CA . GLN A 1 160 ? 11.091 15.147 -10.945 1.00 90.81 160 GLN A CA 1
ATOM 1236 C C . GLN A 1 160 ? 11.377 14.165 -9.797 1.00 90.81 160 GLN A C 1
ATOM 1238 O O . GLN A 1 160 ? 12.515 14.036 -9.352 1.00 90.81 160 GLN A O 1
ATOM 1243 N N . ASN A 1 161 ? 10.339 13.546 -9.239 1.00 92.06 161 ASN A N 1
ATOM 1244 C CA . ASN A 1 161 ? 10.487 12.531 -8.202 1.00 92.06 161 ASN A CA 1
ATOM 1245 C C . ASN A 1 161 ? 10.941 11.194 -8.807 1.00 92.06 161 ASN A C 1
ATOM 1247 O O . ASN A 1 161 ? 10.588 10.856 -9.940 1.00 92.06 161 ASN A O 1
ATOM 1251 N N . THR A 1 162 ? 11.691 10.420 -8.028 1.00 91.94 162 THR A N 1
ATOM 1252 C CA . THR A 1 162 ? 11.996 9.013 -8.312 1.00 91.94 162 THR A CA 1
ATOM 1253 C C . THR A 1 162 ? 11.162 8.108 -7.411 1.00 91.94 162 THR A C 1
ATOM 1255 O O . THR A 1 162 ? 10.638 8.544 -6.387 1.00 91.94 162 THR A O 1
ATOM 1258 N N . ILE A 1 163 ? 11.009 6.850 -7.819 1.00 93.62 163 ILE A N 1
ATOM 1259 C CA . ILE A 1 163 ? 10.473 5.791 -6.965 1.00 93.62 163 ILE A CA 1
ATOM 1260 C C . ILE A 1 163 ? 11.615 4.834 -6.663 1.00 93.62 163 ILE A C 1
ATOM 1262 O O . ILE A 1 163 ? 12.285 4.400 -7.605 1.00 93.62 163 ILE A O 1
ATOM 1266 N N . SER A 1 164 ? 11.814 4.492 -5.389 1.00 92.56 164 SER A N 1
ATOM 1267 C CA . SER A 1 164 ? 12.828 3.503 -5.001 1.00 92.56 164 SER A CA 1
ATOM 1268 C C . SER A 1 164 ? 12.513 2.151 -5.647 1.00 92.56 164 SER A C 1
ATOM 1270 O O . SER A 1 164 ? 13.325 1.600 -6.387 1.00 92.56 164 SER A O 1
ATOM 1272 N N . GLY A 1 165 ? 11.278 1.682 -5.494 1.00 96.75 165 GLY A N 1
ATOM 1273 C CA . GLY A 1 165 ? 10.728 0.549 -6.214 1.00 96.75 165 GLY A CA 1
ATOM 1274 C C . GLY A 1 165 ? 9.276 0.266 -5.849 1.00 96.75 165 GLY A C 1
ATOM 1275 O O . GLY A 1 165 ? 8.619 1.045 -5.159 1.00 96.75 165 GLY A O 1
ATOM 1276 N N . PHE A 1 166 ? 8.761 -0.845 -6.365 1.00 98.56 166 PHE A N 1
ATOM 1277 C CA . PHE A 1 166 ? 7.386 -1.292 -6.162 1.00 98.56 166 PHE A CA 1
ATOM 1278 C C . PHE A 1 166 ? 7.379 -2.701 -5.576 1.00 98.56 166 PHE A C 1
ATOM 1280 O O . PHE A 1 166 ? 8.156 -3.557 -5.996 1.00 98.56 166 PHE A O 1
ATOM 1287 N N . GLY A 1 167 ? 6.480 -2.956 -4.633 1.00 98.62 167 GLY A N 1
ATOM 1288 C CA . GLY A 1 167 ? 6.311 -4.239 -3.965 1.00 98.62 167 GLY A CA 1
ATOM 1289 C C . GLY A 1 167 ? 4.879 -4.725 -4.082 1.00 98.62 167 GLY A C 1
ATOM 1290 O O . GLY A 1 167 ? 3.958 -4.002 -3.710 1.00 98.62 167 GLY A O 1
ATOM 1291 N N . ILE A 1 168 ? 4.696 -5.946 -4.587 1.00 98.81 168 ILE A N 1
ATOM 1292 C CA . ILE A 1 168 ? 3.381 -6.571 -4.766 1.00 98.81 168 ILE A CA 1
ATOM 1293 C C . ILE A 1 168 ? 3.295 -7.860 -3.946 1.00 98.81 168 ILE A C 1
ATOM 1295 O O . ILE A 1 168 ? 4.063 -8.810 -4.157 1.00 98.81 168 ILE A O 1
ATOM 1299 N N . HIS A 1 169 ? 2.311 -7.917 -3.050 1.00 98.62 169 HIS A N 1
ATOM 1300 C CA . HIS A 1 169 ? 1.966 -9.125 -2.305 1.00 98.62 169 HIS A CA 1
ATOM 1301 C C . HIS A 1 169 ? 0.454 -9.345 -2.242 1.00 98.62 169 HIS A C 1
ATOM 1303 O O . HIS A 1 169 ? -0.324 -8.415 -2.414 1.00 98.62 169 HIS A O 1
ATOM 1309 N N . VAL A 1 170 ? 0.040 -10.587 -2.008 1.00 98.38 170 VAL A N 1
ATOM 1310 C CA . VAL A 1 170 ? -1.362 -10.991 -1.892 1.00 98.38 170 VAL A CA 1
ATOM 1311 C C . VAL A 1 170 ? -1.555 -11.763 -0.601 1.00 98.38 170 VAL A C 1
ATOM 1313 O O . VAL A 1 170 ? -0.685 -12.532 -0.202 1.00 98.38 170 VAL A O 1
ATOM 1316 N N . GLY A 1 171 ? -2.708 -11.587 0.030 1.00 97.50 171 GLY A N 1
ATOM 1317 C CA . GLY A 1 171 ? -3.099 -12.397 1.171 1.00 97.50 171 GLY A CA 1
ATOM 1318 C C . GLY A 1 171 ? -4.291 -11.813 1.909 1.00 97.50 171 GLY A C 1
ATOM 1319 O O . GLY A 1 171 ? -4.919 -10.850 1.462 1.00 97.50 171 GLY A O 1
ATOM 1320 N N . ARG A 1 172 ? -4.575 -12.408 3.065 1.00 96.19 172 ARG A N 1
ATOM 1321 C CA . ARG A 1 172 ? -5.696 -12.017 3.915 1.00 96.19 172 ARG A CA 1
ATOM 1322 C C . ARG A 1 172 ? -5.279 -10.893 4.858 1.00 96.19 172 ARG A C 1
ATOM 1324 O O . ARG A 1 172 ? -4.251 -10.996 5.530 1.00 96.19 172 ARG A O 1
ATOM 1331 N N . MET A 1 173 ? -6.075 -9.834 4.932 1.00 95.50 173 MET A N 1
ATOM 1332 C CA . MET A 1 173 ? -5.815 -8.678 5.793 1.00 95.50 173 MET A CA 1
ATOM 1333 C C . MET A 1 173 ? -7.089 -8.175 6.467 1.00 95.50 173 MET A C 1
ATOM 1335 O O . MET A 1 173 ? -8.185 -8.320 5.926 1.00 95.50 173 MET A O 1
ATOM 1339 N N . LEU A 1 174 ? -6.931 -7.569 7.643 1.00 95.25 174 LEU A N 1
ATOM 1340 C CA . LEU A 1 174 ? -7.988 -6.803 8.286 1.00 95.25 174 LEU A CA 1
ATOM 1341 C C . LEU A 1 174 ? -8.161 -5.516 7.492 1.00 95.25 174 LEU A C 1
ATOM 1343 O O . LEU A 1 174 ? -7.203 -4.759 7.363 1.00 95.25 174 LEU A O 1
ATOM 1347 N N . PHE A 1 175 ? -9.357 -5.274 6.973 1.00 94.06 175 PHE A N 1
ATOM 1348 C CA . PHE A 1 175 ? -9.655 -4.102 6.166 1.00 94.06 175 PHE A CA 1
ATOM 1349 C C . PHE A 1 175 ? -11.010 -3.526 6.569 1.00 94.06 175 PHE A C 1
ATOM 1351 O O . PHE A 1 175 ? -12.068 -4.064 6.236 1.00 94.06 175 PHE A O 1
ATOM 1358 N N . LEU A 1 176 ? -10.986 -2.416 7.303 1.00 91.88 176 LEU A N 1
ATOM 1359 C CA . LEU A 1 176 ? -12.196 -1.677 7.644 1.00 91.88 176 LEU A CA 1
ATOM 1360 C C . LEU A 1 176 ? -12.371 -0.564 6.614 1.00 91.88 176 LEU A C 1
ATOM 1362 O O . LEU A 1 176 ? -11.738 0.492 6.682 1.00 91.88 176 LEU A O 1
ATOM 1366 N N . GLN A 1 177 ? -13.255 -0.807 5.650 1.00 85.25 177 GLN A N 1
ATOM 1367 C CA . GLN A 1 177 ? -13.462 0.101 4.529 1.00 85.25 177 GLN A CA 1
ATOM 1368 C C . GLN A 1 177 ? -13.804 1.523 5.004 1.00 85.25 177 GLN A C 1
ATOM 1370 O O . GLN A 1 177 ? -14.629 1.735 5.899 1.00 85.25 177 GLN A O 1
ATOM 1375 N N . GLY A 1 178 ? -13.155 2.516 4.393 1.00 84.12 178 GLY A N 1
ATOM 1376 C CA . GLY A 1 178 ? -13.349 3.927 4.724 1.00 84.12 178 GLY A CA 1
ATOM 1377 C C . GLY A 1 178 ? -12.740 4.349 6.063 1.00 84.12 178 GLY A C 1
ATOM 1378 O O . GLY A 1 178 ? -13.143 5.382 6.603 1.00 84.12 178 GLY A O 1
ATOM 1379 N N . THR A 1 179 ? -11.824 3.563 6.628 1.00 88.19 179 THR A N 1
ATOM 1380 C CA . THR A 1 179 ? -10.985 3.952 7.773 1.00 88.19 179 THR A CA 1
ATOM 1381 C C . THR A 1 179 ? -9.517 3.687 7.474 1.00 88.19 179 THR A C 1
ATOM 1383 O O . THR A 1 179 ? -9.187 3.017 6.501 1.00 88.19 179 THR A O 1
ATOM 1386 N N . ASP A 1 180 ? -8.653 4.188 8.343 1.00 86.38 180 ASP A N 1
ATOM 1387 C CA . ASP A 1 180 ? -7.208 3.959 8.372 1.00 86.38 180 ASP A CA 1
ATOM 1388 C C . ASP A 1 180 ? -6.818 2.568 8.909 1.00 86.38 180 ASP A C 1
ATOM 1390 O O . ASP A 1 180 ? -5.640 2.243 9.018 1.00 86.38 180 ASP A O 1
ATOM 1394 N N . VAL A 1 181 ? -7.787 1.700 9.214 1.00 90.06 181 VAL A N 1
ATOM 1395 C CA . VAL A 1 181 ? -7.514 0.342 9.692 1.00 90.06 181 VAL A CA 1
ATOM 1396 C C . VAL A 1 181 ? -7.398 -0.641 8.532 1.00 90.06 181 VAL A C 1
ATOM 1398 O O . VAL A 1 181 ? -8.391 -1.151 8.003 1.00 90.06 181 VAL A O 1
ATOM 1401 N N . HIS A 1 182 ? -6.149 -0.928 8.172 1.00 92.25 182 HIS A N 1
ATOM 1402 C CA . HIS A 1 182 ? -5.767 -1.889 7.145 1.00 92.25 182 HIS A CA 1
ATOM 1403 C C . HIS A 1 182 ? -4.460 -2.600 7.545 1.00 92.25 182 HIS A C 1
ATOM 1405 O O . HIS A 1 182 ? -3.359 -2.101 7.329 1.00 92.25 182 HIS A O 1
ATOM 1411 N N . TRP A 1 183 ? -4.559 -3.783 8.154 1.00 93.00 183 TRP A N 1
ATOM 1412 C CA . TRP A 1 183 ? -3.400 -4.484 8.724 1.00 93.00 183 TRP A CA 1
ATOM 1413 C C . TRP A 1 183 ? -3.332 -5.936 8.284 1.00 93.00 183 TRP A C 1
ATOM 1415 O O . TRP A 1 183 ? -4.337 -6.640 8.217 1.00 93.00 183 TRP A O 1
ATOM 1425 N N . GLY A 1 184 ? -2.120 -6.419 8.046 1.00 94.25 184 GLY A N 1
ATOM 1426 C CA . GLY A 1 184 ? -1.886 -7.819 7.741 1.00 94.25 184 GLY A CA 1
ATOM 1427 C C . GLY A 1 184 ? -0.541 -8.045 7.078 1.00 94.25 184 GLY A C 1
ATOM 1428 O O . GLY A 1 184 ? 0.198 -7.107 6.767 1.00 94.25 184 GLY A O 1
ATOM 1429 N N . ASP A 1 185 ? -0.248 -9.317 6.839 1.00 94.94 185 ASP A N 1
ATOM 1430 C CA . ASP A 1 185 ? 0.936 -9.734 6.098 1.00 94.94 185 ASP A CA 1
ATOM 1431 C C . ASP A 1 185 ? 1.052 -9.094 4.695 1.00 94.94 185 ASP A C 1
ATOM 1433 O O . ASP A 1 185 ? 2.146 -8.633 4.366 1.00 94.94 185 ASP A O 1
ATOM 1437 N N . PRO A 1 186 ? -0.042 -8.918 3.913 1.00 97.19 186 PRO A N 1
ATOM 1438 C CA . PRO A 1 186 ? 0.011 -8.237 2.614 1.00 97.19 186 PRO A CA 1
ATOM 1439 C C . PRO A 1 186 ? 0.694 -6.871 2.651 1.00 97.19 186 PRO A C 1
ATOM 1441 O O . PRO A 1 186 ? 1.572 -6.607 1.833 1.00 97.19 186 PRO A O 1
ATOM 1444 N N . VAL A 1 187 ? 0.350 -6.037 3.636 1.00 96.50 187 VAL A N 1
ATOM 1445 C CA . VAL A 1 187 ? 0.936 -4.700 3.816 1.00 96.50 187 VAL A CA 1
ATOM 1446 C C . VAL A 1 187 ? 2.410 -4.804 4.204 1.00 96.50 187 VAL A C 1
ATOM 1448 O O . VAL A 1 187 ? 3.271 -4.190 3.581 1.00 96.50 187 VAL A O 1
ATOM 1451 N N . ASN A 1 188 ? 2.725 -5.643 5.193 1.00 95.12 188 ASN A N 1
ATOM 1452 C CA . ASN A 1 188 ? 4.085 -5.804 5.712 1.00 95.12 188 ASN A CA 1
ATOM 1453 C C . ASN A 1 188 ? 5.077 -6.385 4.701 1.00 95.12 188 ASN A C 1
ATOM 1455 O O . ASN A 1 188 ? 6.270 -6.073 4.764 1.00 95.12 188 ASN A O 1
ATOM 1459 N N . THR A 1 189 ? 4.620 -7.291 3.844 1.00 96.81 189 THR A N 1
ATOM 1460 C CA . THR A 1 189 ? 5.449 -7.909 2.810 1.00 96.81 189 THR A CA 1
ATOM 1461 C C . THR A 1 189 ? 5.567 -6.983 1.604 1.00 96.81 189 THR A C 1
ATOM 1463 O O . THR A 1 189 ? 6.677 -6.799 1.106 1.00 96.81 189 THR A O 1
ATOM 1466 N N . ALA A 1 190 ? 4.479 -6.332 1.170 1.00 97.75 190 ALA A N 1
ATOM 1467 C CA . ALA A 1 190 ? 4.538 -5.356 0.083 1.00 97.75 190 ALA A CA 1
ATOM 1468 C C . ALA A 1 190 ? 5.448 -4.164 0.425 1.00 97.75 190 ALA A C 1
ATOM 1470 O O . ALA A 1 190 ? 6.253 -3.778 -0.421 1.00 97.75 190 ALA A O 1
ATOM 1471 N N . SER A 1 191 ? 5.408 -3.638 1.658 1.00 96.50 191 SER A N 1
ATOM 1472 C CA . SER A 1 191 ? 6.312 -2.559 2.088 1.00 96.50 191 SER A CA 1
ATOM 1473 C C . SER A 1 191 ? 7.778 -2.986 2.054 1.00 96.50 191 SER A C 1
ATOM 1475 O O . SER A 1 191 ? 8.609 -2.278 1.493 1.00 96.50 191 SER A O 1
ATOM 1477 N N . LYS A 1 192 ? 8.112 -4.185 2.555 1.00 96.31 192 LYS A N 1
ATOM 1478 C CA . LYS A 1 192 ? 9.492 -4.704 2.495 1.00 96.31 192 LYS A CA 1
ATOM 1479 C C . LYS A 1 192 ? 9.969 -4.900 1.062 1.00 96.31 192 LYS A C 1
ATOM 1481 O O . LYS A 1 192 ? 11.111 -4.587 0.745 1.00 96.31 192 LYS A O 1
ATOM 1486 N N . LEU A 1 193 ? 9.108 -5.411 0.187 1.00 97.88 193 LEU A N 1
ATOM 1487 C CA . LEU A 1 193 ? 9.453 -5.568 -1.220 1.00 97.88 193 LEU A CA 1
ATOM 1488 C C . LEU A 1 193 ? 9.651 -4.205 -1.895 1.00 97.88 193 LEU A C 1
ATOM 1490 O O . LEU A 1 193 ? 10.678 -4.005 -2.528 1.00 97.88 193 LEU A O 1
ATOM 1494 N N . GLY A 1 194 ? 8.716 -3.267 -1.748 1.00 97.25 194 GLY A N 1
ATOM 1495 C CA . GLY A 1 194 ? 8.714 -2.020 -2.517 1.00 97.25 194 GLY A CA 1
ATOM 1496 C C . GLY A 1 194 ? 9.586 -0.905 -1.956 1.00 97.25 194 GLY A C 1
ATOM 1497 O O . GLY A 1 194 ? 10.189 -0.167 -2.724 1.00 97.25 194 GLY A O 1
ATOM 1498 N N . GLN A 1 195 ? 9.662 -0.780 -0.634 1.00 95.12 195 GLN A N 1
ATOM 1499 C CA . GLN A 1 195 ? 10.295 0.362 0.032 1.00 95.12 195 GLN A CA 1
ATOM 1500 C C . GLN A 1 195 ? 11.696 0.026 0.556 1.00 95.12 195 GLN A C 1
ATOM 1502 O O . GLN A 1 195 ? 12.574 0.883 0.541 1.00 95.12 195 GLN A O 1
ATOM 1507 N N . ASP A 1 196 ? 11.917 -1.218 0.998 1.00 95.56 196 ASP A N 1
ATOM 1508 C CA . ASP A 1 196 ? 13.198 -1.651 1.577 1.00 95.56 196 ASP A CA 1
ATOM 1509 C C . ASP A 1 196 ? 14.134 -2.353 0.580 1.00 95.56 196 ASP A C 1
ATOM 1511 O O . ASP A 1 196 ? 15.354 -2.214 0.689 1.00 95.56 196 ASP A O 1
ATOM 1515 N N . LEU A 1 197 ? 13.584 -3.201 -0.298 1.00 96.44 197 LEU A N 1
ATOM 1516 C CA . LEU A 1 197 ? 14.355 -4.147 -1.114 1.00 96.44 197 LEU A CA 1
ATOM 1517 C C . LEU A 1 197 ? 14.456 -3.746 -2.583 1.00 96.44 197 LEU A C 1
ATOM 1519 O O . LEU A 1 197 ? 15.502 -3.957 -3.198 1.00 96.44 197 LEU A O 1
ATOM 1523 N N . ALA A 1 198 ? 13.376 -3.228 -3.160 1.00 96.12 198 ALA A N 1
ATOM 1524 C CA . ALA A 1 198 ? 13.378 -2.776 -4.538 1.00 96.12 198 ALA A CA 1
ATOM 1525 C C . ALA A 1 198 ? 14.200 -1.488 -4.677 1.00 96.12 198 ALA A C 1
ATOM 1527 O O . ALA A 1 198 ? 14.125 -0.583 -3.847 1.00 96.12 198 ALA A O 1
ATOM 1528 N N . THR A 1 199 ? 14.985 -1.422 -5.748 1.00 94.12 199 THR A N 1
ATOM 1529 C CA . THR A 1 199 ? 15.796 -0.256 -6.113 1.00 94.12 199 THR A CA 1
ATOM 1530 C C . THR A 1 199 ? 15.555 0.108 -7.569 1.00 94.12 199 THR A C 1
ATOM 1532 O O . THR A 1 199 ? 15.061 -0.715 -8.344 1.00 94.12 199 THR A O 1
ATOM 1535 N N . ASP A 1 200 ? 15.929 1.326 -7.960 1.00 91.94 200 ASP A N 1
ATOM 1536 C CA . ASP A 1 200 ? 15.929 1.788 -9.354 1.00 91.94 200 ASP A CA 1
ATOM 1537 C C . ASP A 1 200 ? 14.559 1.673 -10.057 1.00 91.94 200 ASP A C 1
ATOM 1539 O O . ASP A 1 200 ? 14.465 1.458 -11.271 1.00 91.94 200 ASP A O 1
ATOM 1543 N N . GLY A 1 201 ? 13.471 1.789 -9.290 1.00 93.75 201 GLY A N 1
ATOM 1544 C CA . GLY A 1 201 ? 12.106 1.658 -9.795 1.00 93.75 201 GLY A CA 1
ATOM 1545 C C . GLY A 1 201 ? 11.743 0.236 -10.238 1.00 93.75 201 GLY A C 1
ATOM 1546 O O . GLY A 1 201 ? 10.793 0.068 -11.011 1.00 93.75 201 GLY A O 1
ATOM 1547 N N . HIS A 1 202 ? 12.494 -0.784 -9.806 1.00 95.94 202 HIS A N 1
ATOM 1548 C CA . HIS A 1 202 ? 12.158 -2.185 -10.053 1.00 95.94 202 HIS A CA 1
ATOM 1549 C C . HIS A 1 202 ? 10.842 -2.573 -9.384 1.00 95.94 202 HIS A C 1
ATOM 1551 O O . HIS A 1 202 ? 10.483 -2.063 -8.322 1.00 95.94 202 HIS A O 1
ATOM 1557 N N . ILE A 1 203 ? 10.135 -3.517 -10.005 1.00 98.50 203 ILE A N 1
ATOM 1558 C CA . ILE A 1 203 ? 8.898 -4.071 -9.461 1.00 98.50 203 ILE A CA 1
ATOM 1559 C C . ILE A 1 203 ? 9.208 -5.464 -8.924 1.00 98.50 203 ILE A C 1
ATOM 1561 O O . ILE A 1 203 ? 9.541 -6.364 -9.694 1.00 98.50 203 ILE A O 1
ATOM 1565 N N . LEU A 1 204 ? 9.103 -5.637 -7.610 1.00 98.69 204 LEU A N 1
ATOM 1566 C CA . LEU A 1 204 ? 9.266 -6.913 -6.928 1.00 98.69 204 LEU A CA 1
ATOM 1567 C C . LEU A 1 204 ? 7.905 -7.513 -6.585 1.00 98.69 204 LEU A C 1
ATOM 1569 O O . LEU A 1 204 ? 7.055 -6.893 -5.948 1.00 98.69 204 LEU A O 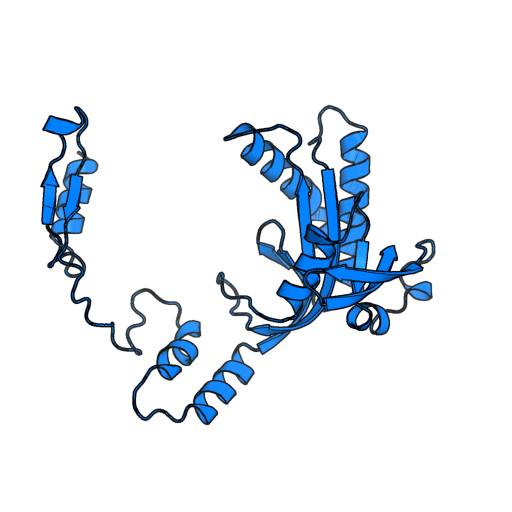1
ATOM 1573 N N . ILE A 1 205 ? 7.716 -8.762 -6.992 1.00 98.75 205 ILE A N 1
ATOM 1574 C CA . ILE A 1 205 ? 6.454 -9.482 -6.883 1.00 98.75 205 ILE A CA 1
ATOM 1575 C C . ILE A 1 205 ? 6.714 -10.745 -6.078 1.00 98.75 205 ILE A C 1
ATOM 1577 O O . ILE A 1 205 ? 7.486 -11.602 -6.505 1.00 98.75 205 ILE A O 1
ATOM 1581 N N . SER A 1 206 ? 6.085 -10.879 -4.913 1.00 98.44 206 SER A N 1
ATOM 1582 C CA . SER A 1 206 ? 6.191 -12.109 -4.114 1.00 98.44 206 SER A CA 1
ATOM 1583 C C . SER A 1 206 ? 5.859 -13.367 -4.932 1.00 98.44 206 SER A C 1
ATOM 1585 O O . SER A 1 206 ? 5.024 -13.318 -5.840 1.00 98.44 206 SER A O 1
ATOM 1587 N N . GLU A 1 207 ? 6.442 -14.515 -4.577 1.00 97.50 207 GLU A N 1
ATOM 1588 C CA . GLU A 1 207 ? 6.119 -15.792 -5.231 1.00 97.50 207 GLU A CA 1
ATOM 1589 C C . GLU A 1 207 ? 4.612 -16.116 -5.171 1.00 97.50 207 GLU A C 1
ATOM 1591 O O . GLU A 1 207 ? 4.033 -16.535 -6.172 1.00 97.50 207 GLU A O 1
ATOM 1596 N N . ALA A 1 208 ? 3.948 -15.831 -4.043 1.00 97.50 208 ALA A N 1
ATOM 1597 C CA . ALA A 1 208 ? 2.504 -16.018 -3.886 1.00 97.50 208 ALA A CA 1
ATOM 1598 C C . ALA A 1 208 ? 1.683 -15.208 -4.907 1.00 97.50 208 ALA A C 1
ATOM 1600 O O . ALA A 1 208 ? 0.804 -15.762 -5.566 1.00 97.50 208 ALA A O 1
ATOM 1601 N N . ALA A 1 209 ? 1.998 -13.920 -5.086 1.00 98.25 209 ALA A N 1
ATOM 1602 C CA . ALA A 1 209 ? 1.310 -13.077 -6.063 1.00 98.25 209 ALA A CA 1
ATOM 1603 C C . ALA A 1 209 ? 1.642 -13.497 -7.502 1.00 98.25 209 ALA A C 1
ATOM 1605 O O . ALA A 1 209 ? 0.759 -13.530 -8.357 1.00 98.25 209 ALA A O 1
ATOM 1606 N N . PHE A 1 210 ? 2.898 -13.866 -7.767 1.00 98.25 210 PHE A N 1
ATOM 1607 C CA . PHE A 1 210 ? 3.338 -14.307 -9.087 1.00 98.25 210 PHE A CA 1
ATOM 1608 C C . PHE A 1 210 ? 2.635 -15.586 -9.550 1.00 98.25 210 PHE A C 1
ATOM 1610 O O . PHE A 1 210 ? 2.169 -15.654 -10.686 1.00 98.25 210 PHE A O 1
ATOM 1617 N N . ASN A 1 211 ? 2.476 -16.563 -8.656 1.00 97.38 211 ASN A N 1
ATOM 1618 C CA . ASN A 1 211 ? 1.818 -17.837 -8.954 1.00 97.38 211 ASN A CA 1
ATOM 1619 C C . ASN A 1 211 ? 0.319 -17.703 -9.273 1.00 97.38 211 ASN A C 1
ATOM 1621 O O . ASN A 1 211 ? -0.266 -18.617 -9.851 1.00 97.38 211 ASN A O 1
ATOM 1625 N N . MET A 1 212 ? -0.308 -16.581 -8.910 1.00 97.38 212 MET A N 1
ATOM 1626 C CA . MET A 1 212 ? -1.707 -16.279 -9.237 1.00 97.38 212 MET A CA 1
ATOM 1627 C C . MET A 1 212 ? -1.881 -15.582 -10.595 1.00 97.38 212 MET A C 1
ATOM 1629 O O . MET A 1 212 ? -3.011 -15.365 -11.033 1.00 97.38 212 MET A O 1
ATOM 1633 N N . MET A 1 213 ? -0.788 -15.202 -11.257 1.00 97.06 213 MET A N 1
ATOM 1634 C CA . MET A 1 213 ? -0.818 -14.522 -12.551 1.00 97.06 213 MET A CA 1
ATOM 1635 C C . MET A 1 213 ? -0.557 -15.486 -13.711 1.00 97.06 213 MET A C 1
ATOM 1637 O O . MET A 1 213 ? -0.047 -16.593 -13.540 1.00 97.06 213 MET A O 1
ATOM 1641 N N . HIS A 1 214 ? -0.825 -15.016 -14.932 1.00 95.56 214 HIS A N 1
ATOM 1642 C CA . HIS A 1 214 ? -0.380 -15.664 -16.167 1.00 95.56 214 HIS A CA 1
ATOM 1643 C C . HIS A 1 214 ? 0.522 -14.715 -16.977 1.00 95.56 214 HIS A C 1
ATOM 1645 O O . HIS A 1 214 ? 0.069 -14.142 -17.972 1.00 95.56 214 HIS A O 1
ATOM 1651 N N . PRO A 1 215 ? 1.799 -14.534 -16.581 1.00 91.62 215 PRO A N 1
ATOM 1652 C CA . PRO A 1 215 ? 2.660 -13.480 -17.119 1.00 91.62 215 PRO A CA 1
ATOM 1653 C C . PRO A 1 215 ? 2.829 -13.503 -18.640 1.00 91.62 215 PRO A C 1
ATOM 1655 O O . PRO A 1 215 ? 2.706 -12.470 -19.289 1.00 91.62 215 PRO A O 1
ATOM 1658 N N . GLU A 1 216 ? 3.008 -14.691 -19.218 1.00 90.94 216 GLU A N 1
ATOM 1659 C CA . GLU A 1 216 ? 3.169 -14.870 -20.669 1.00 90.94 216 GLU A CA 1
ATOM 1660 C C . GLU A 1 216 ? 1.929 -14.448 -21.472 1.00 90.94 216 GLU A C 1
ATOM 1662 O O . GLU A 1 216 ? 2.036 -14.024 -22.621 1.00 90.94 216 GLU A O 1
ATOM 1667 N N . ARG A 1 217 ? 0.738 -14.560 -20.870 1.00 93.56 217 ARG A N 1
ATOM 1668 C CA . ARG A 1 217 ? -0.531 -14.169 -21.496 1.00 93.56 217 ARG A CA 1
ATOM 1669 C C . ARG A 1 217 ? -0.800 -12.680 -21.312 1.00 93.56 217 ARG A C 1
ATOM 1671 O O . ARG A 1 217 ? -1.203 -12.010 -22.257 1.00 93.56 217 ARG A O 1
ATOM 1678 N N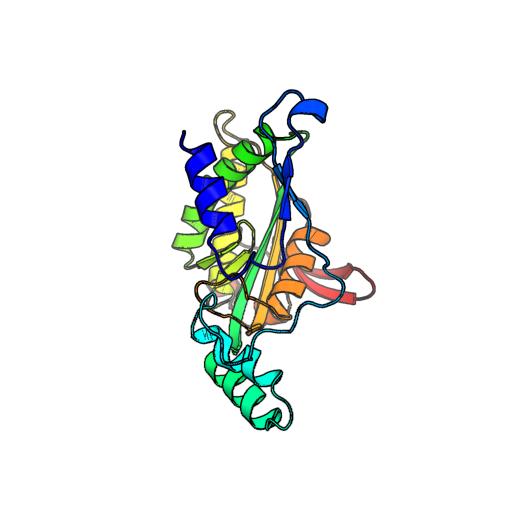 . ASP A 1 218 ? -0.619 -12.191 -20.089 1.00 93.00 218 ASP A N 1
ATOM 1679 C CA . ASP A 1 218 ? -1.118 -10.880 -19.669 1.00 93.00 218 ASP A CA 1
ATOM 1680 C C . ASP A 1 218 ? -0.076 -9.760 -19.822 1.00 93.00 218 ASP A C 1
ATOM 1682 O O . ASP A 1 218 ? -0.450 -8.588 -19.892 1.00 93.00 218 ASP A O 1
ATOM 1686 N N . PHE A 1 219 ? 1.214 -10.108 -19.913 1.00 94.69 219 PHE A N 1
ATOM 1687 C CA . PHE A 1 219 ? 2.343 -9.172 -19.937 1.00 94.69 219 PHE A CA 1
ATOM 1688 C C . PHE A 1 219 ? 3.384 -9.535 -21.002 1.00 94.69 219 PHE A C 1
ATOM 1690 O O . PHE A 1 219 ? 4.592 -9.483 -20.760 1.00 94.69 219 PHE A O 1
ATOM 1697 N N . GLY A 1 220 ? 2.919 -9.875 -22.209 1.00 88.00 220 GLY A N 1
ATOM 1698 C CA . GLY A 1 220 ? 3.792 -10.125 -23.355 1.00 88.00 220 GLY A CA 1
ATOM 1699 C C . GLY A 1 220 ? 4.777 -8.969 -23.575 1.00 88.00 220 GLY A C 1
ATOM 1700 O O . GLY A 1 220 ? 4.374 -7.848 -23.878 1.00 88.00 220 GLY A O 1
ATOM 1701 N N . GLY A 1 221 ? 6.072 -9.240 -23.399 1.00 88.75 221 GLY A N 1
ATOM 1702 C CA . GLY A 1 221 ? 7.151 -8.250 -23.517 1.00 88.75 221 GLY A CA 1
ATOM 1703 C C . GLY A 1 221 ? 7.779 -7.804 -22.192 1.00 88.75 221 GLY A C 1
ATOM 1704 O O . GLY A 1 221 ? 8.845 -7.189 -22.222 1.00 88.75 221 GLY A O 1
ATOM 1705 N N . VAL A 1 222 ? 7.189 -8.150 -21.046 1.00 95.12 222 VAL A N 1
ATOM 1706 C CA . VAL A 1 222 ? 7.817 -7.977 -19.727 1.00 95.12 222 VAL A CA 1
ATOM 1707 C C . VAL A 1 222 ? 8.652 -9.216 -19.409 1.00 95.12 222 VAL A C 1
ATOM 1709 O O . VAL A 1 222 ? 8.216 -10.343 -19.630 1.00 95.12 222 VAL A O 1
ATOM 1712 N N . ARG A 1 223 ? 9.878 -9.017 -18.916 1.00 95.62 223 ARG A N 1
ATOM 1713 C CA . ARG A 1 223 ? 10.754 -10.113 -18.487 1.00 95.62 223 ARG A CA 1
ATOM 1714 C C . ARG A 1 223 ? 10.702 -10.230 -16.979 1.00 95.62 223 ARG A C 1
ATOM 1716 O O . ARG A 1 223 ? 10.860 -9.230 -16.295 1.00 95.62 223 ARG A O 1
ATOM 1723 N N . PHE A 1 224 ? 10.567 -11.456 -16.496 1.00 97.31 224 PHE A N 1
ATOM 1724 C CA . PHE A 1 224 ? 10.559 -11.745 -15.071 1.00 97.31 224 PHE A CA 1
ATOM 1725 C C . PHE A 1 224 ? 11.796 -12.558 -14.709 1.00 97.31 224 PHE A C 1
ATOM 1727 O O . PHE A 1 224 ? 12.066 -13.594 -15.320 1.00 97.31 224 PHE A O 1
ATOM 1734 N N . ALA A 1 225 ? 12.547 -12.094 -13.716 1.00 97.44 225 ALA A N 1
ATOM 1735 C CA . ALA A 1 225 ? 13.684 -12.813 -13.159 1.00 97.44 225 ALA A CA 1
ATOM 1736 C C . ALA A 1 225 ? 13.372 -13.217 -11.720 1.00 97.44 225 ALA A C 1
ATOM 1738 O O . ALA A 1 225 ? 13.020 -12.369 -10.903 1.00 97.44 225 ALA A O 1
ATOM 1739 N N . ARG A 1 226 ? 13.512 -14.507 -11.394 1.00 97.62 226 ARG A N 1
ATOM 1740 C CA . ARG A 1 226 ? 13.431 -14.954 -10.000 1.00 97.62 226 ARG A CA 1
ATOM 1741 C C . ARG A 1 226 ? 14.656 -14.439 -9.249 1.00 97.62 226 ARG A C 1
ATOM 1743 O O . ARG A 1 226 ? 15.783 -14.661 -9.689 1.00 97.62 226 ARG A O 1
ATOM 1750 N N . VAL A 1 227 ? 14.427 -13.786 -8.120 1.00 97.19 227 VAL A N 1
ATOM 1751 C CA . VAL A 1 227 ? 15.465 -13.257 -7.234 1.00 97.19 227 VAL A CA 1
ATOM 1752 C C . VAL A 1 227 ? 15.163 -13.672 -5.797 1.00 97.19 227 VAL A C 1
ATOM 1754 O O . VAL A 1 227 ? 14.012 -13.891 -5.426 1.00 97.19 227 VAL A O 1
ATOM 1757 N N . SER A 1 228 ? 16.214 -13.813 -4.996 1.00 96.44 228 SER A N 1
ATOM 1758 C CA . SER A 1 228 ? 16.112 -14.098 -3.566 1.00 96.44 228 SER A CA 1
ATOM 1759 C C . SER A 1 228 ? 16.818 -12.980 -2.818 1.00 96.44 228 SER A C 1
ATOM 1761 O O . SER A 1 228 ? 18.021 -12.781 -2.994 1.00 96.44 228 SER A O 1
ATOM 1763 N N . LEU A 1 229 ? 16.071 -12.256 -1.995 1.00 95.06 229 LEU A N 1
ATOM 1764 C CA . LEU A 1 229 ? 16.549 -11.099 -1.243 1.00 95.06 229 LEU A CA 1
ATOM 1765 C C . LEU A 1 229 ? 16.403 -11.346 0.260 1.00 95.06 229 LEU A C 1
ATOM 1767 O O . LEU A 1 229 ? 15.669 -12.237 0.680 1.00 95.06 229 LEU A O 1
ATOM 1771 N N . GLN A 1 230 ? 17.098 -10.567 1.088 1.00 93.81 230 GLN A N 1
ATOM 1772 C CA . GLN A 1 230 ? 17.017 -10.697 2.542 1.00 93.81 230 GLN A CA 1
ATOM 1773 C C . GLN A 1 230 ? 16.881 -9.332 3.213 1.00 93.81 230 GLN A C 1
ATOM 1775 O O . GLN A 1 230 ? 17.639 -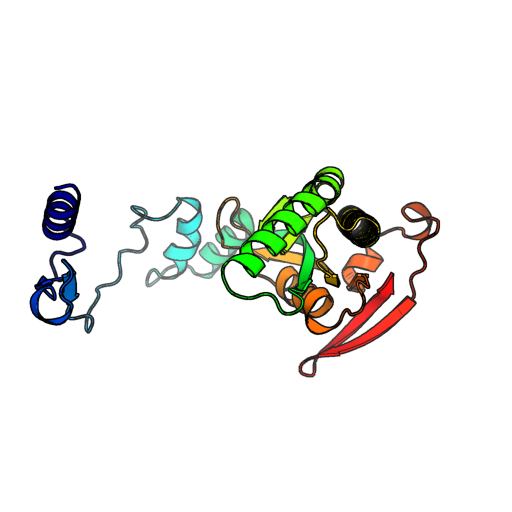8.408 2.921 1.00 93.81 230 GLN A O 1
ATOM 1780 N N . ARG A 1 231 ? 15.951 -9.222 4.167 1.00 90.31 231 ARG A N 1
ATOM 1781 C CA . ARG A 1 231 ? 15.785 -8.043 5.028 1.00 90.31 231 ARG A CA 1
ATOM 1782 C C . ARG A 1 231 ? 15.419 -8.494 6.435 1.00 90.31 231 ARG A C 1
ATOM 1784 O O . ARG A 1 231 ? 14.562 -9.356 6.605 1.00 90.31 231 ARG A O 1
ATOM 1791 N N . SER A 1 232 ? 16.081 -7.933 7.447 1.00 86.56 232 SER A N 1
ATOM 1792 C CA . SER A 1 232 ? 15.794 -8.217 8.865 1.00 86.56 232 SER A CA 1
ATOM 1793 C C . SER A 1 232 ? 15.786 -9.714 9.219 1.00 86.56 232 SER A C 1
ATOM 1795 O O . SER A 1 232 ? 14.971 -10.169 10.014 1.00 86.56 232 SER A O 1
ATOM 1797 N N . GLY A 1 233 ? 16.677 -10.497 8.600 1.00 87.44 233 GLY A N 1
ATOM 1798 C CA . GLY A 1 233 ? 16.781 -11.945 8.817 1.00 87.44 233 GLY A CA 1
ATOM 1799 C C . GLY A 1 233 ? 15.736 -12.797 8.085 1.00 87.44 233 GLY A C 1
ATOM 1800 O O . GLY A 1 233 ? 15.834 -14.019 8.137 1.00 87.44 233 GLY A O 1
ATOM 1801 N N . VAL A 1 234 ? 14.791 -12.188 7.364 1.00 89.06 234 VAL A N 1
ATOM 1802 C CA . VAL A 1 234 ? 13.770 -12.883 6.565 1.00 89.06 234 VAL A CA 1
ATOM 1803 C C . VAL A 1 234 ? 14.201 -12.924 5.100 1.00 89.06 234 VAL A C 1
ATOM 1805 O O . VAL A 1 234 ? 14.623 -11.906 4.548 1.00 89.06 234 VAL A O 1
ATOM 1808 N N . GLN A 1 235 ? 14.112 -14.104 4.485 1.00 94.19 235 GLN A N 1
ATOM 1809 C CA . GLN A 1 235 ? 14.353 -14.304 3.057 1.00 94.19 235 GLN A CA 1
ATOM 1810 C C . GLN A 1 235 ? 13.058 -14.085 2.266 1.00 94.19 235 GLN A C 1
ATOM 1812 O O . GLN A 1 235 ? 11.997 -14.560 2.664 1.00 94.19 235 GLN A O 1
ATOM 1817 N N . PHE A 1 236 ? 13.168 -13.387 1.139 1.00 93.94 236 PHE A N 1
ATOM 1818 C CA . PHE A 1 236 ? 12.082 -13.104 0.210 1.00 93.94 236 PHE A CA 1
ATOM 1819 C C . PHE A 1 236 ? 12.434 -13.680 -1.158 1.00 93.94 236 PHE A C 1
ATOM 1821 O O . PHE A 1 236 ? 13.261 -13.115 -1.876 1.00 93.94 236 PHE A O 1
ATOM 1828 N N . ASP A 1 237 ? 11.786 -14.787 -1.516 1.00 95.56 237 ASP A N 1
ATOM 1829 C CA . ASP A 1 237 ? 11.809 -15.310 -2.879 1.00 95.56 237 ASP A CA 1
ATOM 1830 C C . ASP A 1 237 ? 10.727 -14.593 -3.696 1.00 95.56 237 ASP A C 1
ATOM 1832 O O . ASP A 1 237 ? 9.527 -14.665 -3.402 1.00 95.56 237 ASP A O 1
ATOM 1836 N N . CYS A 1 238 ? 11.153 -13.848 -4.709 1.00 97.38 238 CYS A N 1
ATOM 1837 C CA . CYS A 1 238 ? 10.271 -13.006 -5.504 1.00 97.38 238 CYS A CA 1
ATOM 1838 C C . CYS A 1 238 ? 10.684 -12.979 -6.979 1.00 97.38 238 CYS A C 1
ATOM 1840 O O . CYS A 1 238 ? 11.680 -13.572 -7.399 1.00 97.38 238 CYS A O 1
ATOM 1842 N N . TYR A 1 239 ? 9.868 -12.315 -7.786 1.00 98.25 239 TYR A N 1
ATOM 1843 C CA . TYR A 1 239 ? 10.104 -12.081 -9.199 1.00 98.25 239 TYR A CA 1
ATOM 1844 C C . TYR A 1 239 ? 10.277 -10.586 -9.426 1.00 98.25 239 TYR A C 1
ATOM 1846 O O . TYR A 1 239 ? 9.442 -9.789 -9.001 1.00 98.25 239 TYR A O 1
ATOM 1854 N N . GLN A 1 240 ? 11.360 -10.222 -10.099 1.00 98.00 240 GLN A N 1
ATOM 1855 C CA . GLN A 1 240 ? 11.645 -8.861 -10.524 1.00 98.00 240 GLN A CA 1
ATOM 1856 C C . GLN A 1 240 ? 11.193 -8.660 -11.972 1.00 98.00 240 GLN A C 1
ATOM 1858 O O . GLN A 1 240 ? 11.525 -9.488 -12.826 1.00 98.00 240 GLN A O 1
ATOM 1863 N N . ALA A 1 241 ? 10.480 -7.560 -12.229 1.00 94.25 241 ALA A N 1
ATOM 1864 C CA . ALA A 1 241 ? 10.041 -7.100 -13.551 1.00 94.25 241 ALA A CA 1
ATOM 1865 C C . ALA A 1 241 ? 10.660 -5.746 -13.959 1.00 94.25 241 ALA A C 1
ATOM 1867 O O . ALA A 1 241 ? 10.945 -4.904 -13.073 1.00 94.25 241 ALA A O 1
#

pLDDT: mean 90.12, std 9.16, range [56.84, 98.81]

Foldseek 3Di:
DVVVVVVVVLCPDPVLVQWDWDACCVVPVDRDTDTDGPVPDDDDDQLPPCVPHDPLCSLVSQCPDPPDPNVVSVVVLCVSFKDKKKKKFWDKDPVPDDDPRSVVLLVQLLVLLVVQLVVLVWDDLDSGIIIDRALLSSVSSLVSSVVSQVVQCVPVVGRPIDIQEMFIDIDIWGGDPPDNHTDDPNVVRRCCQHPPPRGPHKHKYAPRRVVRDDCVVSPPPDDWDFDWDDDPRDITTTIID

Nearest PDB structures (foldseek):
  3mr7-assembly1_B  TM=7.819E-01  e=1.178E-06  Ruegeria pomeroyi DSS-3
  7oyf-assembly1_A  TM=5.354E-01  e=5.355E-01  Acidothermus cellulolyticus
  3dtz-assembly1_A  TM=3.926E-01  e=2.112E-01  Thermoplasma acidophilum
  3dtz-assembly1_B  TM=3.780E-01  e=2.514E-01  Thermoplasma acidophilum
  6mx1-assembly1_B  TM=3.650E-01  e=1.617E+00  Escherichia coli str. K-12 substr. MG1655

Mean predicted aligned error: 8.33 Å

Radius of gyration: 23.61 Å; Cα contacts (8 Å, |Δi|>4): 399; chains: 1; bounding box: 38×55×60 Å

Organism: NCBI:txid156174

Solvent-accessible surface area (backbone atoms only — not comparable to full-atom values): 13353 Å² total; per-residue (Å²): 107,78,63,62,51,53,53,52,50,49,69,68,32,78,90,34,66,72,41,42,80,43,80,37,33,90,82,67,78,43,96,43,72,44,78,54,53,79,71,93,70,75,79,79,75,61,58,83,66,50,91,89,50,63,78,86,48,44,57,68,37,45,65,72,43,88,90,54,62,55,66,62,38,52,51,50,41,43,76,72,27,52,41,74,35,16,25,36,18,39,36,80,44,61,88,88,50,58,74,67,60,29,54,53,45,53,51,52,40,48,60,65,34,45,58,36,26,47,78,29,60,40,44,82,77,48,100,51,35,32,38,20,86,42,50,60,35,44,49,47,14,52,53,35,34,51,51,46,43,61,51,23,69,74,33,91,90,40,53,79,55,48,45,39,8,28,5,34,20,51,37,62,26,42,45,45,86,97,57,93,52,70,51,41,61,19,57,62,50,4,39,44,30,0,57,72,65,23,52,91,49,26,37,31,28,29,48,73,27,51,74,75,46,57,58,80,79,79,39,73,89,68,63,76,44,83,46,78,47,77,56,97,91,43,77,45,60,26,33,38,81

InterPro domains:
  IPR029787 Nucleotide cyclase [G3DSA:3.30.70.1230] (68-241)
  IPR029787 Nucleotide cyclase [SSF55073] (101-230)